Protein AF-0000000079732493 (afdb_homodimer)

Organism: NCBI:txid1457250

Radius of gyration: 20.07 Å; Cα contacts (8 Å, |Δi|>4): 421; chains: 2; bounding box: 39×60×51 Å

pLDDT: mean 82.26, std 12.34, range [43.09, 96.69]

Structure (mmCIF, N/CA/C/O backbone):
data_AF-0000000079732493-model_v1
#
loop_
_entity.id
_entity.type
_entity.pdbx_description
1 polymer 'Zinc ribbon domain-containing protein'
#
loop_
_atom_site.group_PDB
_atom_site.id
_atom_site.type_symbol
_atom_site.label_atom_id
_atom_site.label_alt_id
_atom_site.label_comp_id
_atom_site.label_asym_id
_atom_site.label_entity_id
_atom_site.label_seq_id
_atom_site.pdbx_PDB_ins_code
_atom_site.Cartn_x
_atom_site.Cartn_y
_atom_site.Cartn_z
_atom_site.occupancy
_atom_site.B_iso_or_equiv
_atom_site.auth_seq_id
_atom_site.auth_comp_id
_atom_site.auth_asym_id
_atom_site.auth_atom_id
_atom_site.pdbx_PDB_model_num
ATOM 1 N N . MET A 1 1 ? -8.461 -17.438 -31.078 1 68.38 1 MET A N 1
ATOM 2 C CA . MET A 1 1 ? -7.344 -17.938 -30.281 1 68.38 1 MET A CA 1
ATOM 3 C C . MET A 1 1 ? -6.426 -16.797 -29.859 1 68.38 1 MET A C 1
ATOM 5 O O . MET A 1 1 ? -6.066 -15.945 -30.672 1 68.38 1 MET A O 1
ATOM 9 N N . ALA A 1 2 ? -6.348 -16.688 -28.562 1 79.56 2 ALA A N 1
ATOM 10 C CA . ALA A 1 2 ? -5.457 -15.648 -28.078 1 79.56 2 ALA A CA 1
ATOM 11 C C . ALA A 1 2 ? -4.074 -16.203 -27.75 1 79.56 2 ALA A C 1
ATOM 13 O O . ALA A 1 2 ? -3.859 -17.422 -27.828 1 79.56 2 ALA A O 1
ATOM 14 N N . GLU A 1 3 ? -3.051 -15.266 -27.672 1 85.06 3 GLU A N 1
ATOM 15 C CA . GLU A 1 3 ? -1.69 -15.664 -27.312 1 85.06 3 GLU A CA 1
ATOM 16 C C . GLU A 1 3 ? -1.374 -15.297 -25.859 1 85.06 3 GLU A C 1
ATOM 18 O O . GLU A 1 3 ? -1.795 -14.25 -25.375 1 85.06 3 GLU A O 1
ATOM 23 N N . CYS A 1 4 ? -0.671 -16.266 -25.266 1 84.44 4 CYS A N 1
ATOM 24 C CA . CYS A 1 4 ? -0.204 -16.016 -23.906 1 84.44 4 CYS A CA 1
ATOM 25 C C . CYS A 1 4 ? 0.69 -14.781 -23.844 1 84.44 4 CYS A C 1
ATOM 27 O O . CYS A 1 4 ? 1.632 -14.656 -24.641 1 84.44 4 CYS A O 1
ATOM 29 N N . PRO A 1 5 ? 0.443 -13.883 -22.984 1 75.62 5 PRO A N 1
ATOM 30 C CA . PRO A 1 5 ? 1.221 -12.641 -22.922 1 75.62 5 PRO A CA 1
ATOM 31 C C . PRO A 1 5 ? 2.676 -12.875 -22.516 1 75.62 5 PRO A C 1
ATOM 33 O O . PRO A 1 5 ? 3.529 -12.016 -22.734 1 75.62 5 PRO A O 1
ATOM 36 N N . TYR A 1 6 ? 2.941 -14.086 -22.062 1 77.19 6 TYR A N 1
ATOM 37 C CA . TYR A 1 6 ? 4.293 -14.336 -21.578 1 77.19 6 TYR A CA 1
ATOM 38 C C . TYR A 1 6 ? 5.07 -15.211 -22.547 1 77.19 6 TYR A C 1
ATOM 40 O O . TYR A 1 6 ? 6.09 -14.789 -23.094 1 77.19 6 TYR A O 1
ATOM 48 N N . CYS A 1 7 ? 4.504 -16.375 -22.828 1 81 7 CYS A N 1
ATOM 49 C CA . CYS A 1 7 ? 5.312 -17.312 -23.609 1 81 7 CYS A CA 1
ATOM 50 C C . CYS A 1 7 ? 4.84 -17.375 -25.047 1 81 7 CYS A C 1
ATOM 52 O O . CYS A 1 7 ? 5.395 -18.109 -25.859 1 81 7 CYS A O 1
ATOM 54 N N . ARG A 1 8 ? 3.783 -16.719 -25.391 1 84.38 8 ARG A N 1
ATOM 55 C CA . ARG A 1 8 ? 3.242 -16.516 -26.719 1 84.38 8 ARG A CA 1
ATOM 56 C C . ARG A 1 8 ? 2.596 -17.781 -27.25 1 84.38 8 ARG A C 1
ATOM 58 O O . ARG A 1 8 ? 2.287 -17.891 -28.438 1 84.38 8 ARG A O 1
ATOM 65 N N . ALA A 1 9 ? 2.377 -18.797 -26.422 1 83.19 9 ALA A N 1
ATOM 66 C CA . ALA A 1 9 ? 1.666 -20.016 -26.828 1 83.19 9 ALA A CA 1
ATOM 67 C C . ALA A 1 9 ? 0.184 -19.734 -27.062 1 83.19 9 ALA A C 1
ATOM 69 O O . ALA A 1 9 ? -0.358 -18.766 -26.516 1 83.19 9 ALA A O 1
ATOM 70 N N . ALA A 1 10 ? -0.424 -20.5 -27.875 1 87.19 10 ALA A N 1
ATOM 71 C CA . ALA A 1 10 ? -1.851 -20.344 -28.141 1 87.19 10 ALA A CA 1
ATOM 72 C C . ALA A 1 10 ? -2.682 -20.656 -26.906 1 87.19 10 ALA A C 1
ATOM 74 O O . ALA A 1 10 ? -2.393 -21.625 -26.188 1 87.19 10 ALA A O 1
ATOM 75 N N . VAL A 1 11 ? -3.568 -19.719 -26.578 1 84 11 VAL A N 1
ATOM 76 C CA . VAL A 1 11 ? -4.5 -19.922 -25.469 1 84 11 VAL A CA 1
ATOM 77 C C . VAL A 1 11 ? -5.934 -19.875 -26 1 84 11 VAL A C 1
ATOM 79 O O . VAL A 1 11 ? -6.262 -19.062 -26.859 1 84 11 VAL A O 1
ATOM 82 N N . GLU A 1 12 ? -6.711 -20.8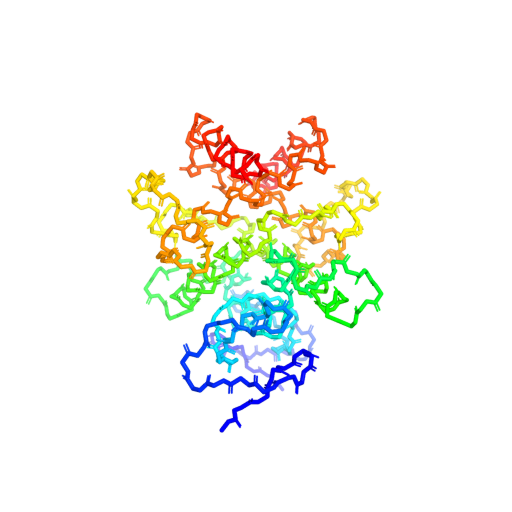59 -25.594 1 84.44 12 GLU A N 1
ATOM 83 C CA . GLU A 1 12 ? -8.109 -20.891 -26.016 1 84.44 12 GLU A CA 1
ATOM 84 C C . GLU A 1 12 ? -8.961 -19.938 -25.188 1 84.44 12 GLU A C 1
ATOM 86 O O . GLU A 1 12 ? -8.594 -19.594 -24.062 1 84.44 12 GLU A O 1
ATOM 91 N N . ALA A 1 13 ? -10.148 -19.578 -25.812 1 78.62 13 ALA A N 1
ATOM 92 C CA . ALA A 1 13 ? -11.086 -18.734 -25.078 1 78.62 13 ALA A CA 1
ATOM 93 C C . ALA A 1 13 ? -11.586 -19.406 -23.812 1 78.62 13 ALA A C 1
ATOM 95 O O . ALA A 1 13 ? -11.938 -20.594 -23.844 1 78.62 13 ALA A O 1
ATOM 96 N N . GLY A 1 14 ? -11.367 -18.859 -22.625 1 76.44 14 GLY A N 1
ATOM 97 C CA . GLY A 1 14 ? -11.852 -19.422 -21.391 1 76.44 14 GLY A CA 1
ATOM 98 C C . GLY A 1 14 ? -10.75 -19.969 -20.5 1 76.44 14 GLY A C 1
ATOM 99 O O . GLY A 1 14 ? -10.977 -20.297 -19.328 1 76.44 14 GLY A O 1
ATOM 100 N N . ASP A 1 15 ? -9.586 -20.297 -21.219 1 79.81 15 ASP A N 1
ATOM 101 C CA . ASP A 1 15 ? -8.469 -20.766 -20.391 1 79.81 15 ASP A CA 1
ATOM 102 C C . ASP A 1 15 ? -8.125 -19.734 -19.312 1 79.81 15 ASP A C 1
ATOM 104 O O . ASP A 1 15 ? -7.914 -18.562 -19.609 1 79.81 15 ASP A O 1
ATOM 108 N N . ARG A 1 16 ? -8.055 -20.141 -18.062 1 74.81 16 ARG A N 1
ATOM 109 C CA . ARG A 1 16 ? -7.66 -19.25 -16.969 1 74.81 16 ARG A CA 1
ATOM 110 C C . ARG A 1 16 ? -6.141 -19.188 -16.844 1 74.81 16 ARG A C 1
ATOM 112 O O . ARG A 1 16 ? -5.598 -18.188 -16.359 1 74.81 16 ARG A O 1
ATOM 119 N N . TYR A 1 17 ? -5.539 -20.266 -17.359 1 81.19 17 TYR A N 1
ATOM 120 C CA . TYR A 1 17 ? -4.082 -20.344 -17.328 1 81.19 17 TYR A CA 1
ATOM 121 C C . TYR A 1 17 ? -3.533 -20.859 -18.656 1 81.19 17 TYR A C 1
ATOM 123 O O . TYR A 1 17 ? -4.191 -21.625 -19.359 1 81.19 17 TYR A O 1
ATOM 131 N N . CYS A 1 18 ? -2.375 -20.344 -19.047 1 84.44 18 CYS A N 1
ATOM 132 C CA . CYS A 1 18 ? -1.67 -20.844 -20.219 1 84.44 18 CYS A CA 1
ATOM 133 C C . CYS A 1 18 ? -1.296 -22.312 -20.062 1 84.44 18 CYS A C 1
ATOM 135 O O . CYS A 1 18 ? -0.649 -22.688 -19.078 1 84.44 18 CYS A O 1
ATOM 137 N N . PRO A 1 19 ? -1.691 -23.156 -20.969 1 82.12 19 PRO A N 1
ATOM 138 C CA . PRO A 1 19 ? -1.386 -24.594 -20.828 1 82.12 19 PRO A CA 1
ATOM 139 C C . PRO A 1 19 ? 0.108 -24.891 -20.922 1 82.12 19 PRO A C 1
ATOM 141 O O . PRO A 1 19 ? 0.561 -25.953 -20.5 1 82.12 19 PRO A O 1
ATOM 144 N N . ARG A 1 20 ? 0.814 -23.969 -21.531 1 78 20 ARG A N 1
ATOM 145 C CA . ARG A 1 20 ? 2.238 -24.203 -21.734 1 78 20 ARG A CA 1
ATOM 146 C C . ARG A 1 20 ? 3.053 -23.75 -20.531 1 78 20 ARG A C 1
ATOM 148 O O . ARG A 1 20 ? 3.932 -24.484 -20.062 1 78 20 ARG A O 1
ATOM 155 N N . CYS A 1 21 ? 2.783 -22.562 -20.031 1 78.44 21 CYS A N 1
ATOM 156 C CA . CYS A 1 21 ? 3.707 -22.031 -19.031 1 78.44 21 CYS A CA 1
ATOM 157 C C . CYS A 1 21 ? 3 -21.781 -17.703 1 78.44 21 CYS A C 1
ATOM 159 O O . CYS A 1 21 ? 3.639 -21.438 -16.703 1 78.44 21 CYS A O 1
ATOM 161 N N . GLY A 1 22 ? 1.704 -21.828 -17.656 1 77.5 22 GLY A N 1
ATOM 162 C CA . GLY A 1 22 ? 0.983 -21.641 -16.406 1 77.5 22 GLY A CA 1
ATOM 163 C C . GLY A 1 22 ? 0.606 -20.203 -16.141 1 77.5 22 GLY A C 1
ATOM 164 O O . GLY A 1 22 ? 0.007 -19.891 -15.102 1 77.5 22 GLY A O 1
ATOM 165 N N . GLU A 1 23 ? 0.854 -19.422 -17.109 1 78.25 23 GLU A N 1
ATOM 166 C CA . GLU A 1 23 ? 0.51 -18.016 -16.953 1 78.25 23 GLU A CA 1
ATOM 167 C C . GLU A 1 23 ? -1.002 -17.812 -16.891 1 78.25 23 GLU A C 1
ATOM 169 O O . GLU A 1 23 ? -1.74 -18.375 -17.703 1 78.25 23 GLU A O 1
ATOM 174 N N . ARG A 1 24 ? -1.377 -17.031 -15.797 1 74.12 24 ARG A N 1
ATOM 175 C CA . ARG A 1 24 ? -2.805 -16.75 -15.688 1 74.12 24 ARG A CA 1
ATOM 176 C C . ARG A 1 24 ? -3.26 -15.797 -16.797 1 74.12 24 ARG A C 1
ATOM 178 O O . ARG A 1 24 ? -2.59 -14.805 -17.078 1 74.12 24 ARG A O 1
ATOM 185 N N . GLN A 1 25 ? -4.398 -16.25 -17.375 1 73.75 25 GLN A N 1
ATOM 186 C CA . GLN A 1 25 ? -4.957 -15.438 -18.453 1 73.75 25 GLN A CA 1
ATOM 187 C C . GLN A 1 25 ? -5.895 -14.367 -17.891 1 73.75 25 GLN A C 1
ATOM 189 O O . GLN A 1 25 ? -7.016 -14.664 -17.484 1 73.75 25 GLN A O 1
ATOM 194 N N . THR A 1 26 ? -5.312 -13.367 -17.406 1 63.97 26 THR A N 1
ATOM 195 C CA . THR A 1 26 ? -6.121 -12.281 -16.875 1 63.97 26 THR A CA 1
ATOM 196 C C . THR A 1 26 ? -6.164 -11.109 -17.844 1 63.97 26 THR A C 1
ATOM 198 O O . THR A 1 26 ? -5.18 -10.828 -18.531 1 63.97 26 THR A O 1
ATOM 201 N N . GLU A 1 27 ? -7.469 -10.812 -18.156 1 62.16 27 GLU A N 1
ATOM 202 C CA . GLU A 1 27 ? -7.551 -9.555 -18.891 1 62.16 27 GLU A CA 1
ATOM 203 C C . GLU A 1 27 ? -6.992 -8.398 -18.078 1 62.16 27 GLU A C 1
ATOM 205 O O . GLU A 1 27 ? -7.328 -8.25 -16.891 1 62.16 27 GLU A O 1
ATOM 210 N N . LEU A 1 28 ? -5.93 -7.902 -18.719 1 65.62 28 LEU A N 1
ATOM 211 C CA . LEU A 1 28 ? -5.359 -6.746 -18.031 1 65.62 28 LEU A CA 1
ATOM 212 C C . LEU A 1 28 ? -6.371 -5.609 -17.953 1 65.62 28 LEU A C 1
ATOM 214 O O . LEU A 1 28 ? -6.805 -5.086 -18.984 1 65.62 28 LEU A O 1
ATOM 218 N N . GLN A 1 29 ? -7.168 -5.684 -16.922 1 62.28 29 GLN A N 1
ATOM 219 C CA . GLN A 1 29 ? -8.117 -4.594 -16.75 1 62.28 29 GLN A CA 1
ATOM 220 C C . GLN A 1 29 ? -7.633 -3.605 -15.688 1 62.28 29 GLN A C 1
ATOM 222 O O . GLN A 1 29 ? -6.758 -3.932 -14.883 1 62.28 29 GLN A O 1
ATOM 227 N N . ALA A 1 30 ? -8.211 -2.496 -15.969 1 70.81 30 ALA A N 1
ATOM 228 C CA . ALA A 1 30 ? -7.973 -1.477 -14.953 1 70.81 30 ALA A CA 1
ATOM 229 C C . ALA A 1 30 ? -8.391 -1.973 -13.57 1 70.81 30 ALA A C 1
ATOM 231 O O . ALA A 1 30 ? -9.383 -2.686 -13.43 1 70.81 30 ALA A O 1
ATOM 232 N N . ARG A 1 31 ? -7.516 -1.822 -12.773 1 76.81 31 ARG A N 1
ATOM 233 C CA . ARG A 1 31 ? -7.785 -2.293 -11.414 1 76.81 31 ARG A CA 1
ATOM 234 C C . ARG A 1 31 ? -7.418 -1.229 -10.391 1 76.81 31 ARG A C 1
ATOM 236 O O . ARG A 1 31 ? -6.633 -0.322 -10.68 1 76.81 31 ARG A O 1
ATOM 243 N N . ALA A 1 32 ? -8.109 -1.408 -9.281 1 83.62 32 ALA A N 1
ATOM 244 C CA . ALA A 1 32 ? -7.742 -0.57 -8.141 1 83.62 32 ALA A CA 1
ATOM 245 C C . ALA A 1 32 ? -6.551 -1.154 -7.391 1 83.62 32 ALA A C 1
ATOM 247 O O . ALA A 1 32 ? -6.238 -2.34 -7.531 1 83.62 32 ALA A O 1
ATOM 248 N N . GLY A 1 33 ? -5.75 -0.308 -6.738 1 91.62 33 GLY A N 1
ATOM 249 C CA . GLY A 1 33 ? -4.57 -0.736 -6.004 1 91.62 33 GLY A CA 1
ATOM 250 C C . GLY A 1 33 ? -3.291 -0.1 -6.512 1 91.62 33 GLY A C 1
ATOM 251 O O . GLY A 1 33 ? -3.322 0.736 -7.418 1 91.62 33 GLY A O 1
ATOM 252 N N . PHE A 1 34 ? -2.203 -0.577 -5.898 1 94.62 34 PHE A N 1
ATOM 253 C CA . PHE A 1 34 ? -0.976 0.127 -6.254 1 94.62 34 PHE A CA 1
ATOM 254 C C . PHE A 1 34 ? -0.183 -0.657 -7.293 1 94.62 34 PHE A C 1
ATOM 256 O O . PHE A 1 34 ? 0.718 -0.113 -7.938 1 94.62 34 PHE A O 1
ATOM 263 N N . LEU A 1 35 ? -0.545 -1.913 -7.488 1 94.38 35 LEU A N 1
ATOM 264 C CA . LEU A 1 35 ? 0.179 -2.715 -8.469 1 94.38 35 LEU A CA 1
ATOM 265 C C . LEU A 1 35 ? -0.429 -2.553 -9.859 1 94.38 35 LEU A C 1
ATOM 267 O O . LEU A 1 35 ? -1.643 -2.691 -10.031 1 94.38 35 LEU A O 1
ATOM 271 N N . ASP A 1 36 ? 0.458 -2.27 -10.797 1 92.62 36 ASP A N 1
ATOM 272 C CA . ASP A 1 36 ? 0.04 -2.273 -12.195 1 92.62 36 ASP A CA 1
ATOM 273 C C . ASP A 1 36 ? -0.456 -3.654 -12.617 1 92.62 36 ASP A C 1
ATOM 275 O O . ASP A 1 36 ? 0.07 -4.672 -12.164 1 92.62 36 ASP A O 1
ATOM 279 N N . PRO A 1 37 ? -1.382 -3.699 -13.539 1 87.88 37 PRO A N 1
ATOM 280 C CA . PRO A 1 37 ? -1.913 -4.992 -13.969 1 87.88 37 PRO A CA 1
ATOM 281 C C . PRO A 1 37 ? -0.833 -5.918 -14.531 1 87.88 37 PRO A C 1
ATOM 283 O O . PRO A 1 37 ? -0.9 -7.137 -14.344 1 87.88 37 PRO A O 1
ATOM 286 N N . THR A 1 38 ? 0.192 -5.348 -15.172 1 88.19 38 THR A N 1
ATOM 287 C CA . THR A 1 38 ? 1.247 -6.184 -15.727 1 88.19 38 THR A CA 1
ATOM 288 C C . THR A 1 38 ? 2.104 -6.789 -14.617 1 88.19 38 THR A C 1
ATOM 290 O O . THR A 1 38 ? 2.594 -7.914 -14.75 1 88.19 38 THR A O 1
ATOM 293 N N . VAL A 1 39 ? 2.229 -6.023 -13.57 1 92.25 39 VAL A N 1
ATOM 294 C CA . VAL A 1 39 ? 2.99 -6.516 -12.43 1 92.25 39 VAL A CA 1
ATOM 295 C C . VAL A 1 39 ? 2.205 -7.617 -11.719 1 92.25 39 VAL A C 1
ATOM 297 O O . VAL A 1 39 ? 2.775 -8.633 -11.32 1 92.25 39 VAL A O 1
ATOM 300 N N . VAL A 1 40 ? 0.887 -7.434 -11.594 1 89.81 40 VAL A N 1
ATOM 301 C CA . VAL A 1 40 ? 0.045 -8.461 -10.992 1 89.81 40 VAL A CA 1
ATOM 302 C C . VAL A 1 40 ? 0.169 -9.758 -11.789 1 89.81 40 VAL A C 1
ATOM 304 O O . VAL A 1 40 ? 0.308 -10.844 -11.211 1 89.81 40 VAL A O 1
ATOM 307 N N . GLN A 1 41 ? 0.147 -9.594 -13.031 1 85.31 41 GLN A N 1
ATOM 308 C CA . GLN A 1 41 ? 0.289 -10.766 -13.891 1 85.31 41 GLN A CA 1
ATOM 309 C C . GLN A 1 41 ? 1.646 -11.438 -13.688 1 85.31 41 GLN A C 1
ATOM 311 O O . GLN A 1 41 ? 1.741 -12.664 -13.641 1 85.31 41 GLN A O 1
ATOM 316 N N . TYR A 1 42 ? 2.672 -10.648 -13.609 1 88.06 42 TYR A N 1
ATOM 317 C CA . TYR A 1 42 ? 4.016 -11.148 -13.352 1 88.06 42 TYR A CA 1
ATOM 318 C C . TYR A 1 42 ? 4.066 -11.922 -12.031 1 88.06 42 TYR A C 1
ATOM 320 O O . TYR A 1 42 ? 4.566 -13.047 -11.992 1 88.06 42 TYR A O 1
ATOM 328 N N . LEU A 1 43 ? 3.473 -11.398 -10.969 1 90.88 43 LEU A N 1
ATOM 329 C CA . LEU A 1 43 ? 3.494 -12.023 -9.648 1 90.88 43 LEU A CA 1
ATOM 330 C C . LEU A 1 43 ? 2.678 -13.305 -9.641 1 90.88 43 LEU A C 1
ATOM 332 O O . LEU A 1 43 ? 3.057 -14.281 -8.992 1 90.88 43 LEU A O 1
ATOM 336 N N . ASP A 1 44 ? 1.605 -13.219 -10.32 1 84.44 44 ASP A N 1
ATOM 337 C CA . ASP A 1 44 ? 0.805 -14.438 -10.453 1 84.44 44 ASP A CA 1
ATOM 338 C C . ASP A 1 44 ? 1.595 -15.539 -11.156 1 84.44 44 ASP A C 1
ATOM 340 O O . ASP A 1 44 ? 1.511 -16.703 -10.773 1 84.44 44 ASP A O 1
ATOM 344 N N . GLY A 1 45 ? 2.295 -15.141 -12.195 1 84.62 45 GLY A N 1
ATOM 345 C CA . GLY A 1 45 ? 3.139 -16.094 -12.898 1 84.62 45 GLY A CA 1
ATOM 346 C C . GLY A 1 45 ? 4.219 -16.703 -12.023 1 84.62 45 GLY A C 1
ATOM 347 O O . GLY A 1 45 ? 4.523 -17.891 -12.133 1 84.62 45 GLY A O 1
ATOM 348 N N . VAL A 1 46 ? 4.801 -15.898 -11.18 1 88.12 46 VAL A N 1
ATOM 349 C CA . VAL A 1 46 ? 5.828 -16.375 -10.258 1 88.12 46 VAL A CA 1
ATOM 350 C C . VAL A 1 46 ? 5.211 -17.344 -9.258 1 88.12 46 VAL A C 1
ATOM 352 O O . VAL A 1 46 ? 5.75 -18.438 -9.023 1 88.12 46 VAL A O 1
ATOM 355 N N . ARG A 1 47 ? 4.039 -17.016 -8.734 1 83.12 47 ARG A N 1
ATOM 356 C CA . ARG A 1 47 ? 3.373 -17.812 -7.715 1 83.12 47 ARG A CA 1
ATOM 357 C C . ARG A 1 47 ? 2.984 -19.188 -8.258 1 83.12 47 ARG A C 1
ATOM 359 O O . ARG A 1 47 ? 3.066 -20.188 -7.543 1 83.12 47 ARG A O 1
ATOM 366 N N . ASN A 1 48 ? 2.635 -19.156 -9.508 1 77.56 48 ASN A N 1
ATOM 367 C CA . ASN A 1 48 ? 2.172 -20.422 -10.086 1 77.56 48 ASN A CA 1
ATOM 368 C C . ASN A 1 48 ? 3.312 -21.188 -10.75 1 77.56 48 ASN A C 1
ATOM 370 O O . ASN A 1 48 ? 3.086 -22.219 -11.383 1 77.56 48 ASN A O 1
ATOM 374 N N . GLY A 1 49 ? 4.457 -20.594 -10.672 1 82 49 GLY A N 1
ATOM 375 C CA . GLY A 1 49 ? 5.625 -21.312 -11.156 1 82 49 GLY A CA 1
ATOM 376 C C . GLY A 1 49 ? 5.879 -21.094 -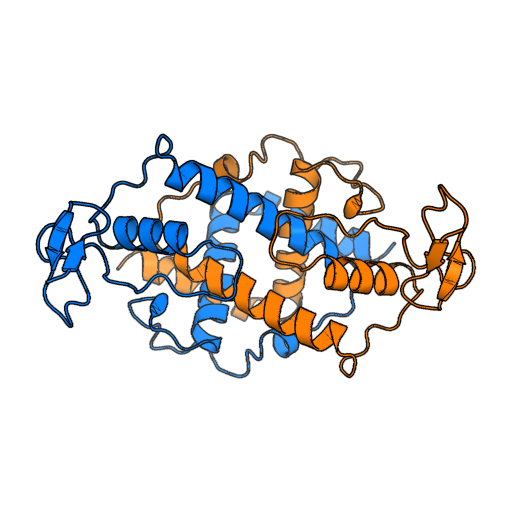12.641 1 82 49 GLY A C 1
ATOM 377 O O . GLY A 1 49 ? 6.785 -21.703 -13.211 1 82 49 GLY A O 1
ATOM 378 N N . ALA A 1 50 ? 5.094 -20.234 -13.273 1 81.38 50 ALA A N 1
ATOM 379 C CA . ALA A 1 50 ? 5.227 -19.984 -14.703 1 81.38 50 ALA A CA 1
ATOM 380 C C . ALA A 1 50 ? 6.414 -19.078 -15 1 81.38 50 ALA A C 1
ATOM 382 O O . ALA A 1 50 ? 6.969 -19.109 -16.094 1 81.38 50 ALA A O 1
ATOM 383 N N . ARG A 1 51 ? 6.715 -18.266 -14.055 1 84.94 51 ARG A N 1
ATOM 384 C CA . ARG A 1 51 ? 7.812 -17.312 -14.203 1 84.94 51 ARG A CA 1
ATOM 385 C C . ARG A 1 51 ? 8.75 -17.375 -13 1 84.94 51 ARG A C 1
ATOM 387 O O . ARG A 1 51 ? 8.352 -17.781 -11.906 1 84.94 51 ARG A O 1
ATOM 394 N N . ALA A 1 52 ? 9.992 -17.047 -13.234 1 87.19 52 ALA A N 1
ATOM 395 C CA . ALA A 1 52 ? 10.922 -16.875 -12.125 1 87.19 52 ALA A CA 1
ATOM 396 C C . ALA A 1 52 ? 10.805 -15.484 -11.516 1 87.19 52 ALA A C 1
ATOM 398 O O . ALA A 1 52 ? 10.523 -14.516 -12.219 1 87.19 52 ALA A O 1
ATOM 399 N N . PHE A 1 53 ? 10.898 -15.484 -10.188 1 92.62 53 PHE A N 1
ATOM 400 C CA . PHE A 1 53 ? 11.039 -14.195 -9.523 1 92.62 53 PHE A CA 1
ATOM 401 C C . PHE A 1 53 ? 12.422 -13.609 -9.75 1 92.62 53 PHE A C 1
ATOM 403 O O . PHE A 1 53 ? 13.328 -13.805 -8.938 1 92.62 53 PHE A O 1
ATOM 410 N N . ASP A 1 54 ? 12.602 -12.906 -10.891 1 90.31 54 ASP A N 1
ATOM 411 C CA . ASP A 1 54 ? 13.898 -12.508 -11.43 1 90.31 54 ASP A CA 1
ATOM 412 C C . ASP A 1 54 ? 14.148 -11.016 -11.195 1 90.31 54 ASP A C 1
ATOM 414 O O . ASP A 1 54 ? 13.547 -10.172 -11.867 1 90.31 54 ASP A O 1
ATOM 418 N N . PRO A 1 55 ? 15.102 -10.664 -10.328 1 89.25 55 PRO A N 1
ATOM 419 C CA . PRO A 1 55 ? 15.367 -9.258 -10.016 1 89.25 55 PRO A CA 1
ATOM 420 C C . PRO A 1 55 ? 15.859 -8.469 -11.227 1 89.25 55 PRO A C 1
ATOM 422 O O . PRO A 1 55 ? 15.852 -7.234 -11.211 1 89.25 55 PRO A O 1
ATOM 425 N N . ASP A 1 56 ? 16.203 -9.18 -12.297 1 89.62 56 ASP A N 1
ATOM 426 C CA . ASP A 1 56 ? 16.734 -8.492 -13.469 1 89.62 56 ASP A CA 1
ATOM 427 C C . ASP A 1 56 ? 15.633 -8.219 -14.492 1 89.62 56 ASP A C 1
ATOM 429 O O . ASP A 1 56 ? 15.867 -7.57 -15.516 1 89.62 56 ASP A O 1
ATOM 433 N N . SER A 1 57 ? 14.484 -8.688 -14.227 1 89.5 57 SER A N 1
ATOM 434 C CA . SER A 1 57 ? 13.383 -8.461 -15.156 1 89.5 57 SER A CA 1
ATOM 435 C C . SER A 1 57 ? 12.805 -7.055 -15 1 89.5 57 SER A C 1
ATOM 437 O O . SER A 1 57 ? 12.836 -6.488 -13.906 1 89.5 57 SER A O 1
ATOM 439 N N . GLN A 1 58 ? 12.32 -6.516 -16.125 1 90.56 58 GLN A N 1
ATOM 440 C CA . GLN A 1 58 ? 11.68 -5.207 -16.078 1 90.56 58 GLN A CA 1
ATOM 441 C C . GLN A 1 58 ? 10.461 -5.223 -15.156 1 90.56 58 GLN A C 1
ATOM 443 O O . GLN A 1 58 ? 10.156 -4.219 -14.508 1 90.56 58 GLN A O 1
ATOM 448 N N . TYR A 1 59 ? 9.781 -6.324 -15.078 1 90.44 59 TYR A N 1
ATOM 449 C CA . TYR A 1 59 ? 8.594 -6.438 -14.234 1 90.44 59 TYR A CA 1
ATOM 450 C C . TYR A 1 59 ? 8.969 -6.391 -12.758 1 90.44 59 TYR A C 1
ATOM 452 O O . TYR A 1 59 ? 8.25 -5.805 -11.945 1 90.44 59 TYR A O 1
ATOM 460 N N . HIS A 1 60 ? 10.094 -6.918 -12.461 1 93.62 60 HIS A N 1
ATOM 461 C CA . HIS A 1 60 ? 10.555 -6.895 -11.078 1 93.62 60 HIS A CA 1
ATOM 462 C C . HIS A 1 60 ? 10.945 -5.48 -10.648 1 93.62 60 HIS A C 1
ATOM 464 O O . HIS A 1 60 ? 10.617 -5.051 -9.539 1 93.62 60 HIS A O 1
ATOM 470 N N . GLU A 1 61 ? 11.57 -4.809 -11.508 1 93.5 61 GLU A N 1
ATOM 471 C CA . GLU A 1 61 ? 11.938 -3.424 -11.219 1 93.5 61 GLU A CA 1
ATOM 472 C C . GLU A 1 61 ? 10.703 -2.561 -10.984 1 93.5 61 GLU A C 1
ATOM 474 O O . GLU A 1 61 ? 10.664 -1.765 -10.047 1 93.5 61 GLU A O 1
ATOM 479 N N . GLN A 1 62 ? 9.797 -2.732 -11.875 1 93.94 62 GLN A N 1
ATOM 480 C CA . GLN A 1 62 ? 8.547 -1.983 -11.727 1 93.94 62 GLN A CA 1
ATOM 481 C C . GLN A 1 62 ? 7.836 -2.344 -10.43 1 93.94 62 GLN A C 1
ATOM 483 O O . GLN A 1 62 ? 7.34 -1.463 -9.727 1 93.94 62 GLN A O 1
ATOM 488 N N . PHE A 1 63 ? 7.848 -3.592 -10.18 1 95.56 63 PHE A N 1
ATOM 489 C CA . PHE A 1 63 ? 7.246 -4.078 -8.945 1 95.56 63 PHE A CA 1
ATOM 490 C C . PHE A 1 63 ? 7.871 -3.395 -7.73 1 95.56 63 PHE A C 1
ATOM 492 O O . PHE A 1 63 ? 7.16 -2.873 -6.871 1 95.56 63 PHE A O 1
AT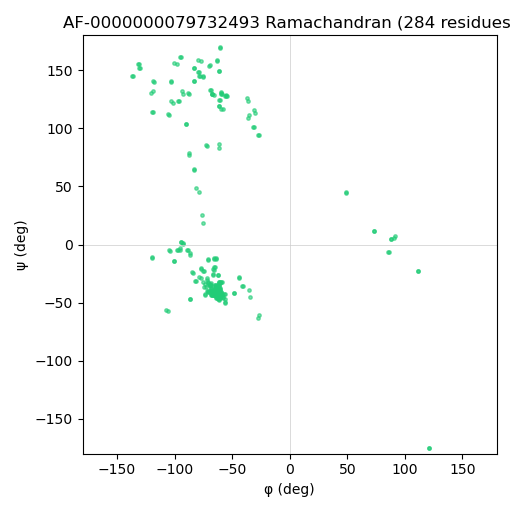OM 499 N N . GLU A 1 64 ? 9.164 -3.363 -7.629 1 94.62 64 GLU A N 1
ATOM 500 C CA . GLU A 1 64 ? 9.844 -2.775 -6.48 1 94.62 64 GLU A CA 1
ATOM 501 C C . GLU A 1 64 ? 9.555 -1.282 -6.371 1 94.62 64 GLU A C 1
ATOM 503 O O . GLU A 1 64 ? 9.359 -0.761 -5.27 1 94.62 64 GLU A O 1
ATOM 508 N N . GLN A 1 65 ? 9.516 -0.655 -7.492 1 94.38 65 GLN A N 1
ATOM 509 C CA . GLN A 1 65 ? 9.211 0.773 -7.484 1 94.38 65 GLN A CA 1
ATOM 510 C C . GLN A 1 65 ? 7.805 1.036 -6.957 1 94.38 65 GLN A C 1
ATOM 512 O O . GLN A 1 65 ? 7.602 1.936 -6.141 1 94.38 65 GLN A O 1
ATOM 517 N N . GLU A 1 66 ? 6.871 0.211 -7.414 1 95.88 66 GLU A N 1
ATOM 518 C CA . GLU A 1 66 ? 5.484 0.378 -6.988 1 95.88 66 GLU A CA 1
ATOM 519 C C . GLU A 1 66 ? 5.32 0.044 -5.508 1 95.88 66 GLU A C 1
ATOM 521 O O . GLU A 1 66 ? 4.582 0.725 -4.793 1 95.88 66 GLU A O 1
ATOM 526 N N . LEU A 1 67 ? 6.031 -0.962 -5.066 1 96.56 67 LEU A N 1
ATOM 527 C CA . LEU A 1 67 ? 5.988 -1.348 -3.66 1 96.56 67 LEU A CA 1
ATOM 528 C C . LEU A 1 67 ? 6.555 -0.243 -2.773 1 96.56 67 LEU A C 1
ATOM 530 O O . LEU A 1 67 ? 5.949 0.123 -1.766 1 96.56 67 LEU A O 1
ATOM 534 N N . ARG A 1 68 ? 7.66 0.34 -3.17 1 93.88 68 ARG A N 1
ATOM 535 C CA . ARG A 1 68 ? 8.297 1.406 -2.4 1 93.88 68 ARG A CA 1
ATOM 536 C C . ARG A 1 68 ? 7.379 2.621 -2.289 1 93.88 68 ARG A C 1
ATOM 538 O O . ARG A 1 68 ? 7.215 3.182 -1.205 1 93.88 68 ARG A O 1
ATOM 545 N N . ALA A 1 69 ? 6.812 2.906 -3.404 1 93.81 69 ALA A N 1
A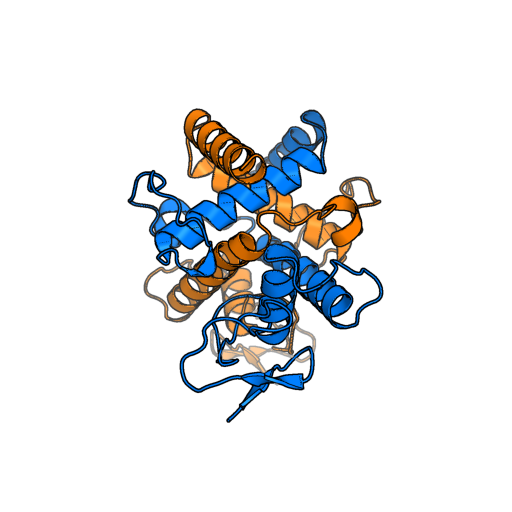TOM 546 C CA . ALA A 1 69 ? 5.938 4.074 -3.426 1 93.81 69 ALA A CA 1
ATOM 547 C C . ALA A 1 69 ? 4.695 3.85 -2.568 1 93.81 69 ALA A C 1
ATOM 549 O O . ALA A 1 69 ? 4.242 4.758 -1.87 1 93.81 69 ALA A O 1
ATOM 550 N N . ALA A 1 70 ? 4.137 2.639 -2.633 1 96.69 70 ALA A N 1
ATOM 551 C CA . ALA A 1 70 ? 2.941 2.326 -1.852 1 96.69 70 ALA A CA 1
ATOM 552 C C . ALA A 1 70 ? 3.238 2.365 -0.355 1 96.69 70 ALA A C 1
ATOM 554 O O . ALA A 1 70 ? 2.469 2.934 0.422 1 96.69 70 ALA A O 1
ATOM 555 N N . VAL A 1 71 ? 4.344 1.804 0.029 1 95.31 71 VAL A N 1
ATOM 556 C CA . VAL A 1 71 ? 4.715 1.771 1.439 1 95.31 71 VAL A CA 1
ATOM 557 C C . VAL A 1 71 ? 4.957 3.191 1.943 1 95.31 71 VAL A C 1
ATOM 559 O O . VAL A 1 71 ? 4.516 3.555 3.037 1 95.31 71 VAL A O 1
ATOM 562 N N . ALA A 1 72 ? 5.609 3.994 1.144 1 92.19 72 ALA A N 1
ATOM 563 C CA . ALA A 1 72 ? 5.875 5.383 1.517 1 92.19 72 ALA A CA 1
ATOM 564 C C . ALA A 1 72 ? 4.57 6.152 1.723 1 92.19 72 ALA A C 1
ATOM 566 O O . ALA A 1 72 ? 4.496 7.035 2.58 1 92.19 72 ALA A O 1
ATOM 567 N N . ASP A 1 73 ? 3.516 5.82 0.982 1 94 73 ASP A N 1
ATOM 568 C CA . ASP A 1 73 ? 2.254 6.555 1.049 1 94 73 ASP A CA 1
ATOM 569 C C . ASP A 1 73 ? 1.585 6.371 2.41 1 94 73 ASP A C 1
ATOM 571 O O . ASP A 1 73 ? 0.825 7.234 2.854 1 94 73 ASP A O 1
ATOM 575 N N . PHE A 1 74 ? 1.869 5.293 3.062 1 94 74 PHE A N 1
ATOM 576 C CA . PHE A 1 74 ? 1.264 5.09 4.371 1 94 74 PHE A CA 1
ATOM 577 C C . PHE A 1 74 ? 1.754 6.137 5.367 1 94 74 PHE A C 1
ATOM 579 O O . PHE A 1 74 ? 1.114 6.371 6.395 1 94 74 PHE A O 1
ATOM 586 N N . ALA A 1 75 ? 2.9 6.789 5.059 1 90.94 75 ALA A N 1
ATOM 587 C CA . ALA A 1 75 ? 3.412 7.848 5.922 1 90.94 75 ALA A CA 1
ATOM 588 C C . ALA A 1 75 ? 2.432 9.016 6 1 90.94 75 ALA A C 1
ATOM 590 O O . ALA A 1 75 ? 2.365 9.711 7.016 1 90.94 75 ALA A O 1
ATOM 591 N N . HIS A 1 76 ? 1.62 9.172 4.965 1 90.38 76 HIS A N 1
ATOM 592 C CA . HIS A 1 76 ? 0.662 10.266 4.93 1 90.38 76 HIS A CA 1
ATOM 593 C C . HIS A 1 76 ? -0.466 10.047 5.934 1 90.38 76 HIS A C 1
ATOM 595 O O . HIS A 1 76 ? -1.228 10.969 6.23 1 90.38 76 HIS A O 1
ATOM 601 N N . LEU A 1 77 ? -0.574 8.867 6.469 1 92.56 77 LEU A N 1
ATOM 602 C CA . LEU A 1 77 ? -1.659 8.555 7.395 1 92.56 77 LEU A CA 1
ATOM 603 C C . LEU A 1 77 ? -1.26 8.875 8.828 1 92.56 77 LEU A C 1
ATOM 605 O O . LEU A 1 77 ? -2.088 8.797 9.742 1 92.56 77 LEU A O 1
ATOM 609 N N . ASP A 1 78 ? -0.008 9.273 8.969 1 89.62 78 ASP A N 1
ATOM 610 C CA . ASP A 1 78 ? 0.5 9.602 10.305 1 89.62 78 ASP A CA 1
ATOM 611 C C . ASP A 1 78 ? -0.304 10.734 10.938 1 89.62 78 ASP A C 1
ATOM 613 O O . ASP A 1 78 ? -0.547 11.758 10.297 1 89.62 78 ASP A O 1
ATOM 617 N N . GLY A 1 79 ? -0.687 10.484 12.141 1 84.56 79 GLY A N 1
ATOM 618 C CA . GLY A 1 79 ? -1.348 11.531 12.898 1 84.56 79 GLY A CA 1
ATOM 619 C C . GLY A 1 79 ? -2.84 11.602 12.641 1 84.56 79 GLY A C 1
ATOM 620 O O . GLY A 1 79 ? -3.543 12.406 13.258 1 84.56 79 GLY A O 1
ATOM 621 N N . LEU A 1 80 ? -3.338 10.844 11.719 1 90.12 80 LEU A N 1
ATOM 622 C CA . LEU A 1 80 ? -4.77 10.828 11.445 1 90.12 80 LEU A CA 1
ATOM 623 C C . LEU A 1 80 ? -5.516 9.984 12.477 1 90.12 80 LEU A C 1
ATOM 625 O O . LEU A 1 80 ? -4.977 9 12.984 1 90.12 80 LEU A O 1
ATOM 629 N N . ASP A 1 81 ? -6.676 10.406 12.797 1 88.75 81 ASP A N 1
ATOM 630 C CA . ASP A 1 81 ? -7.551 9.594 13.641 1 88.75 81 ASP A CA 1
ATOM 631 C C . ASP A 1 81 ? -8.297 8.555 12.82 1 88.75 81 ASP A C 1
ATOM 633 O O . ASP A 1 81 ? -9.531 8.586 12.734 1 88.75 81 ASP A O 1
ATOM 637 N N . LEU A 1 82 ? -7.504 7.684 12.273 1 92.25 82 LEU A N 1
ATOM 638 C CA . LEU A 1 82 ? -8.039 6.668 11.375 1 92.25 82 LEU A CA 1
ATOM 639 C C . LEU A 1 82 ? -8.289 5.359 12.125 1 92.25 82 LEU A C 1
ATOM 641 O O . LEU A 1 82 ? -7.41 4.863 12.828 1 92.25 82 LEU A O 1
ATOM 645 N N . ASP A 1 83 ? -9.484 4.887 12.07 1 89.69 83 ASP A N 1
ATOM 646 C CA . ASP A 1 83 ? -9.82 3.537 12.508 1 89.69 83 ASP A CA 1
ATOM 647 C C . ASP A 1 83 ? -9.695 2.537 11.367 1 89.69 83 ASP A C 1
ATOM 649 O O . ASP A 1 83 ? -10.555 2.484 10.484 1 89.69 83 ASP A O 1
ATOM 653 N N . LEU A 1 84 ? -8.609 1.794 11.438 1 91.88 84 LEU A N 1
ATOM 654 C CA . LEU A 1 84 ? -8.305 0.879 10.344 1 91.88 84 LEU A CA 1
ATOM 655 C C . LEU A 1 84 ? -9.414 -0.155 10.172 1 91.88 84 LEU A C 1
ATOM 657 O O . LEU A 1 84 ? -9.742 -0.54 9.047 1 91.88 84 LEU A O 1
ATOM 661 N N . HIS A 1 85 ? -10 -0.644 11.227 1 86.12 85 HIS A N 1
ATOM 662 C CA . HIS A 1 85 ? -11.07 -1.634 11.164 1 86.12 85 HIS A CA 1
ATOM 663 C C . HIS A 1 85 ? -12.266 -1.104 10.383 1 86.12 85 HIS A C 1
ATOM 665 O O . HIS A 1 85 ? -12.859 -1.832 9.586 1 86.12 85 HIS A O 1
ATOM 671 N N . GLU A 1 86 ? -12.531 0.099 10.633 1 86.31 86 GLU A N 1
ATOM 672 C CA . GLU A 1 86 ? -13.648 0.727 9.938 1 86.31 86 GLU A CA 1
ATOM 673 C C . GLU A 1 86 ? -13.297 1.019 8.484 1 86.31 86 GLU A C 1
ATOM 675 O O . GLU A 1 86 ? -14.102 0.792 7.582 1 86.31 86 GLU A O 1
ATOM 680 N N . ALA A 1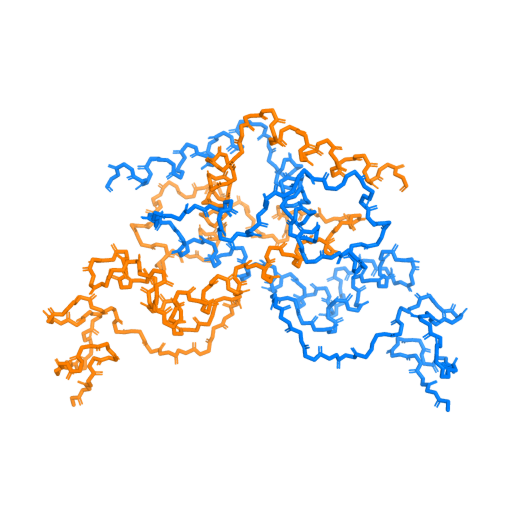 87 ? -12.094 1.521 8.305 1 90.81 87 ALA A N 1
ATOM 681 C CA . ALA A 1 87 ? -11.672 1.925 6.965 1 90.81 87 ALA A CA 1
ATOM 682 C C . ALA A 1 87 ? -11.625 0.727 6.02 1 90.81 87 ALA A C 1
ATOM 684 O O . ALA A 1 87 ? -11.945 0.849 4.836 1 90.81 87 ALA A O 1
ATOM 685 N N . LEU A 1 88 ? -11.188 -0.463 6.535 1 89.12 88 LEU A N 1
ATOM 686 C CA . LEU A 1 88 ? -11.055 -1.658 5.707 1 89.12 88 LEU A CA 1
ATOM 687 C C . LEU A 1 88 ? -12.312 -2.518 5.793 1 89.12 88 LEU A C 1
ATOM 689 O O . LEU A 1 88 ? -12.414 -3.549 5.121 1 89.12 88 LEU A O 1
ATOM 693 N N . ASP A 1 89 ? -13.32 -2.088 6.523 1 78.12 89 ASP A N 1
ATOM 694 C CA . ASP A 1 89 ? -14.555 -2.844 6.711 1 78.12 89 ASP A CA 1
ATOM 695 C C . ASP A 1 89 ? -14.258 -4.293 7.098 1 78.12 89 ASP A C 1
ATOM 697 O O . ASP A 1 89 ? -14.789 -5.223 6.488 1 78.12 89 ASP A O 1
ATOM 701 N N . LEU A 1 90 ? -13.305 -4.512 8.047 1 73.12 90 LEU A N 1
ATOM 702 C CA . LEU A 1 90 ? -12.844 -5.836 8.445 1 73.12 90 LEU A CA 1
ATOM 703 C C . LEU A 1 90 ? -13.867 -6.523 9.344 1 73.12 90 LEU A C 1
ATOM 705 O O . LEU A 1 90 ? -13.688 -6.574 10.562 1 73.12 90 LEU A O 1
ATOM 709 N N . ASP A 1 91 ? -15.188 -6.191 9.281 1 59.53 91 ASP A N 1
ATOM 710 C CA . ASP A 1 91 ? -16.141 -6.828 10.188 1 59.53 91 ASP A CA 1
ATOM 711 C C . ASP A 1 91 ? -15.742 -8.281 10.453 1 59.53 91 ASP A C 1
ATOM 713 O O . ASP A 1 91 ? -16.219 -8.891 11.414 1 59.53 91 ASP A O 1
ATOM 717 N N . GLY A 1 92 ? -15.383 -9.062 9.477 1 49.44 92 GLY A N 1
ATOM 718 C CA . GLY A 1 92 ? -15.477 -10.508 9.523 1 49.44 92 GLY A CA 1
ATOM 719 C C . GLY A 1 92 ? -14.188 -11.172 9.984 1 49.44 92 GLY A C 1
ATOM 720 O O . GLY A 1 92 ? -13.148 -10.523 10.07 1 49.44 92 GLY A O 1
ATOM 721 N N . GLU A 1 93 ? -14.289 -12.102 10.914 1 48.69 93 GLU A N 1
ATOM 722 C CA . GLU A 1 93 ? -13.281 -13.086 11.273 1 48.69 93 GLU A CA 1
ATOM 723 C C . GLU A 1 93 ? -12.43 -13.469 10.062 1 48.69 93 GLU A C 1
ATOM 725 O O . GLU A 1 93 ? -12.93 -13.508 8.938 1 48.69 93 GLU A O 1
ATOM 730 N N . PRO A 1 94 ? -11.109 -13.102 10.211 1 48.59 94 PRO A N 1
ATOM 731 C CA . PRO A 1 94 ? -10.32 -13.625 9.102 1 48.59 94 PRO A CA 1
ATOM 732 C C . PRO A 1 94 ? -10.906 -14.898 8.5 1 48.59 94 PRO A C 1
ATOM 734 O O . PRO A 1 94 ? -11.391 -15.766 9.234 1 48.59 94 PRO A O 1
ATOM 737 N N . ALA A 1 95 ? -11.719 -14.828 7.43 1 43.12 95 ALA A N 1
ATOM 738 C CA . ALA A 1 95 ? -12.32 -16.031 6.855 1 43.12 95 ALA A CA 1
ATOM 739 C C . ALA A 1 95 ? -11.359 -17.219 6.926 1 43.12 95 ALA A C 1
ATOM 741 O O . ALA A 1 95 ? -10.148 -17.047 6.77 1 43.12 95 ALA A O 1
ATOM 742 N N . GLU A 1 96 ? -11.734 -18.078 7.789 1 43.44 96 GLU A N 1
ATOM 743 C CA . GLU A 1 96 ? -11.062 -19.375 7.785 1 43.44 96 GLU A CA 1
ATOM 744 C C . GLU A 1 96 ? -10.508 -19.719 6.402 1 43.44 96 GLU A C 1
ATOM 746 O O . GLU A 1 96 ? -9.445 -20.328 6.289 1 43.44 96 GLU A O 1
ATOM 751 N N . THR A 1 97 ? -11.5 -19.797 5.395 1 43.47 97 THR A N 1
ATOM 752 C CA . THR A 1 97 ? -11.227 -20.516 4.164 1 43.47 97 THR A CA 1
ATOM 753 C C . THR A 1 97 ? -10.383 -19.688 3.213 1 43.47 97 THR A C 1
ATOM 755 O O . THR A 1 97 ? -10.906 -18.812 2.504 1 43.47 97 THR A O 1
ATOM 758 N N . ALA A 1 98 ? -9.398 -19.109 3.793 1 48.94 98 ALA A N 1
ATOM 759 C CA . ALA A 1 98 ? -8.531 -18.297 2.941 1 48.94 98 ALA A CA 1
ATOM 760 C C . ALA A 1 98 ? -8.461 -18.875 1.526 1 48.94 98 ALA A C 1
ATOM 762 O O . ALA A 1 98 ? -8.297 -20.078 1.344 1 48.94 98 ALA A O 1
ATOM 763 N N . ALA A 1 99 ? -9.148 -18.328 0.641 1 51.91 99 ALA A N 1
ATOM 764 C CA . ALA A 1 99 ? -8.984 -18.734 -0.756 1 51.91 99 ALA A CA 1
ATOM 765 C C . ALA A 1 99 ? -7.531 -19.062 -1.071 1 51.91 99 ALA A C 1
ATOM 767 O O . ALA A 1 99 ? -6.617 -18.5 -0.462 1 51.91 99 ALA A O 1
ATOM 768 N N . ALA A 1 100 ? -7.383 -20.266 -1.55 1 51.75 100 ALA A N 1
ATOM 769 C CA . ALA A 1 100 ? -6.074 -20.766 -1.981 1 51.75 100 ALA A CA 1
ATOM 770 C C . ALA A 1 100 ? -5.305 -19.672 -2.727 1 51.75 100 ALA A C 1
ATOM 772 O O . ALA A 1 100 ? -4.098 -19.516 -2.529 1 51.75 100 ALA A O 1
ATOM 773 N N . ASP A 1 101 ? -6.23 -18.859 -3.51 1 62.59 101 ASP A N 1
ATOM 774 C CA . ASP A 1 101 ? -5.59 -17.844 -4.348 1 62.59 101 ASP A CA 1
ATOM 775 C C . ASP A 1 101 ? -6.031 -16.438 -3.947 1 62.59 101 ASP A C 1
ATOM 777 O O . ASP A 1 101 ? -7.227 -16.141 -3.91 1 62.59 101 ASP A O 1
ATOM 781 N N . PRO A 1 102 ? -5.117 -15.688 -3.465 1 62.03 102 PRO A N 1
ATOM 782 C CA . PRO A 1 102 ? -5.43 -14.32 -3.047 1 62.03 102 PRO A CA 1
ATOM 783 C C . PRO A 1 102 ? -6.305 -13.578 -4.059 1 62.03 102 PRO A C 1
ATOM 785 O O . PRO A 1 102 ? -7.105 -12.719 -3.676 1 62.03 102 PRO A O 1
ATOM 788 N N . VAL A 1 103 ? -6.195 -13.93 -5.234 1 61.19 103 VAL A N 1
ATOM 789 C CA . VAL A 1 103 ? -6.887 -13.188 -6.285 1 61.19 103 VAL A CA 1
ATOM 790 C C . VAL A 1 103 ? -8.367 -13.555 -6.285 1 61.19 103 VAL A C 1
ATOM 792 O O . VAL A 1 103 ? -9.211 -12.766 -6.73 1 61.19 103 VAL A O 1
ATOM 795 N N . ASP A 1 104 ? -8.625 -14.664 -5.727 1 65.94 104 ASP A N 1
ATOM 796 C CA . ASP A 1 104 ? -10.008 -15.133 -5.773 1 65.94 104 ASP A CA 1
ATOM 797 C C . ASP A 1 104 ? -10.75 -14.781 -4.488 1 65.94 104 ASP A C 1
ATOM 799 O O . ASP A 1 104 ? -11.961 -14.992 -4.391 1 65.94 104 ASP A O 1
ATOM 803 N N . ALA A 1 105 ? -10.062 -14.273 -3.623 1 71.31 105 ALA A N 1
ATOM 804 C CA . ALA A 1 105 ? -10.688 -13.93 -2.35 1 71.31 105 ALA A CA 1
ATOM 805 C C . ALA A 1 105 ? -11.539 -12.672 -2.479 1 71.31 105 ALA A C 1
ATOM 807 O O . ALA A 1 105 ? -11.289 -11.828 -3.346 1 71.31 105 ALA A O 1
ATOM 808 N N . ASP A 1 106 ? -12.625 -12.688 -1.743 1 77 106 ASP A N 1
ATOM 809 C CA . ASP A 1 106 ? -13.406 -11.453 -1.742 1 77 106 ASP A CA 1
ATOM 810 C C . ASP A 1 106 ? -12.578 -10.289 -1.194 1 77 106 ASP A C 1
ATOM 812 O O . ASP A 1 106 ? -11.477 -10.484 -0.688 1 77 106 ASP A O 1
ATOM 816 N N . ASP A 1 107 ? -13.125 -9.148 -1.358 1 78 107 ASP A N 1
ATOM 817 C CA . ASP A 1 107 ? -12.375 -7.93 -1.076 1 78 107 ASP A CA 1
ATOM 818 C C . ASP A 1 107 ? -11.914 -7.891 0.378 1 78 107 ASP A C 1
ATOM 820 O O . ASP A 1 107 ? -10.75 -7.59 0.658 1 78 107 ASP A O 1
ATOM 824 N N . ALA A 1 108 ? -12.836 -8.227 1.26 1 80 108 ALA A N 1
ATOM 825 C CA . ALA A 1 108 ? -12.5 -8.172 2.68 1 80 108 ALA A CA 1
ATOM 826 C C . ALA A 1 108 ? -11.414 -9.188 3.025 1 80 108 ALA A C 1
ATOM 828 O O . ALA A 1 108 ? -10.492 -8.891 3.791 1 80 108 ALA A O 1
ATOM 829 N N . ASP A 1 109 ? -11.516 -10.352 2.363 1 83.44 109 ASP A N 1
ATOM 830 C CA . ASP A 1 109 ? -10.516 -11.391 2.594 1 83.44 109 ASP A CA 1
ATOM 831 C C . ASP A 1 109 ? -9.156 -10.984 2.018 1 83.44 109 ASP A C 1
ATOM 833 O O . ASP A 1 109 ? -8.117 -11.273 2.611 1 83.44 109 ASP A O 1
ATOM 837 N N . GLN A 1 110 ? -9.25 -10.289 0.909 1 85.94 110 GLN A N 1
ATOM 838 C CA . GLN A 1 110 ? -8 -9.852 0.297 1 85.94 110 GLN A CA 1
ATOM 839 C C . GLN A 1 110 ? -7.309 -8.797 1.154 1 85.94 110 GLN A C 1
ATOM 841 O O . GLN A 1 110 ? -6.078 -8.781 1.259 1 85.94 110 GLN A O 1
ATOM 846 N N . GLN A 1 111 ? -8.117 -8.016 1.761 1 90 111 GLN A N 1
ATOM 847 C CA . GLN A 1 111 ? -7.547 -6.992 2.629 1 90 111 GLN A CA 1
ATOM 848 C C . GLN A 1 111 ? -6.891 -7.617 3.859 1 90 111 GLN A C 1
ATOM 850 O O . GLN A 1 111 ? -5.77 -7.258 4.219 1 90 111 GLN A O 1
ATOM 855 N N . LEU A 1 112 ? -7.609 -8.578 4.406 1 88.88 112 LEU A N 1
ATOM 856 C CA . LEU A 1 112 ? -7.062 -9.242 5.586 1 88.88 112 LEU A CA 1
ATOM 857 C C . LEU A 1 112 ? -5.789 -10.008 5.234 1 88.88 112 LEU A C 1
ATOM 859 O O . LEU A 1 112 ? -4.809 -9.961 5.98 1 88.88 112 LEU A O 1
ATOM 863 N N . LEU A 1 113 ? -5.836 -10.656 4.156 1 89 113 LEU A N 1
ATOM 864 C CA . LEU A 1 113 ? -4.645 -11.367 3.705 1 89 113 LEU A CA 1
ATOM 865 C C . LEU A 1 113 ? -3.506 -10.391 3.428 1 89 113 LEU A C 1
ATOM 867 O O . LEU A 1 113 ? -2.354 -10.664 3.777 1 89 113 LEU A O 1
ATOM 871 N N . GLY A 1 114 ? -3.857 -9.273 2.768 1 92.38 114 GLY A N 1
ATOM 872 C CA . GLY A 1 114 ? -2.842 -8.266 2.512 1 92.38 114 GLY A CA 1
ATOM 873 C C . GLY A 1 114 ? -2.16 -7.77 3.775 1 92.38 114 GLY A C 1
ATOM 874 O O . GLY A 1 114 ? -0.937 -7.629 3.812 1 92.38 114 GLY A O 1
ATOM 875 N N . LEU A 1 115 ? -2.973 -7.539 4.828 1 92.06 115 LEU A N 1
ATOM 876 C CA . LEU A 1 115 ? -2.408 -7.117 6.105 1 92.06 115 LEU A CA 1
ATOM 877 C C . LEU A 1 115 ? -1.505 -8.203 6.684 1 92.06 115 LEU A C 1
ATOM 879 O O . LEU A 1 115 ? -0.397 -7.914 7.141 1 92.06 115 LEU A O 1
ATOM 883 N N . ALA A 1 116 ? -1.952 -9.438 6.586 1 90.88 116 ALA A N 1
ATOM 884 C CA . ALA A 1 116 ? -1.188 -10.555 7.125 1 90.88 116 ALA A CA 1
ATOM 885 C C . ALA A 1 116 ? 0.145 -10.711 6.398 1 90.88 116 ALA A C 1
ATOM 887 O O . ALA A 1 116 ? 1.186 -10.906 7.031 1 90.88 116 ALA A O 1
ATOM 888 N N . VAL A 1 117 ? 0.057 -10.625 5.141 1 92.38 117 VAL A N 1
ATOM 889 C CA . VAL A 1 117 ? 1.251 -10.789 4.316 1 92.38 117 VAL A CA 1
ATOM 890 C C . VAL A 1 117 ? 2.248 -9.672 4.633 1 92.38 117 VAL A C 1
ATOM 892 O O . VAL A 1 117 ? 3.441 -9.93 4.809 1 92.38 117 VAL A O 1
ATOM 895 N N . LEU A 1 118 ? 1.775 -8.422 4.703 1 93.06 118 LEU A N 1
ATOM 896 C CA . LEU A 1 118 ? 2.658 -7.305 5.008 1 93.06 118 LEU A CA 1
ATOM 897 C C . LEU A 1 118 ? 3.285 -7.465 6.391 1 93.06 118 LEU A C 1
ATOM 899 O O . LEU A 1 118 ? 4.488 -7.246 6.559 1 93.06 118 LEU A O 1
ATOM 903 N N . LEU A 1 119 ? 2.496 -7.867 7.355 1 92.31 119 LEU A N 1
ATOM 904 C CA . LEU A 1 119 ? 3.014 -8.094 8.703 1 92.31 119 LEU A CA 1
ATOM 905 C C . LEU A 1 119 ? 4.098 -9.172 8.688 1 92.31 119 LEU A C 1
ATOM 907 O O . LEU A 1 119 ? 5.137 -9.016 9.336 1 92.31 119 LEU A O 1
ATOM 911 N N . ALA A 1 120 ? 3.875 -10.219 7.953 1 92.62 120 ALA A N 1
ATOM 912 C CA . ALA A 1 120 ? 4.855 -11.297 7.863 1 92.62 120 ALA A CA 1
ATOM 913 C C . ALA A 1 120 ? 6.145 -10.812 7.207 1 92.62 120 ALA A C 1
ATOM 915 O O . ALA A 1 120 ? 7.242 -11.148 7.656 1 92.62 120 ALA A O 1
ATOM 916 N N . LEU A 1 121 ? 5.969 -10 6.141 1 92.88 121 LEU A N 1
ATOM 917 C CA . LEU A 1 121 ? 7.141 -9.469 5.453 1 92.88 121 LEU A CA 1
ATOM 918 C C . LEU A 1 121 ? 7.965 -8.594 6.391 1 92.88 121 LEU A C 1
ATOM 920 O O . LEU A 1 121 ? 9.195 -8.664 6.395 1 92.88 121 LEU A O 1
ATOM 924 N N . VAL A 1 122 ? 7.293 -7.77 7.188 1 91.69 122 VAL A N 1
ATOM 925 C CA . VAL A 1 122 ? 7.98 -6.898 8.133 1 91.69 122 VAL A CA 1
ATOM 926 C C . VAL A 1 122 ? 8.648 -7.742 9.219 1 91.69 122 VAL A C 1
ATOM 928 O O . VAL A 1 122 ? 9.812 -7.512 9.562 1 91.69 122 VAL A O 1
ATOM 931 N N . ALA A 1 123 ? 7.965 -8.727 9.719 1 90.06 123 ALA A N 1
ATOM 932 C CA . ALA A 1 123 ? 8.508 -9.594 10.758 1 90.06 123 ALA A CA 1
ATOM 933 C C . ALA A 1 123 ? 9.75 -10.336 10.266 1 90.06 123 ALA A C 1
ATOM 935 O O . ALA A 1 123 ? 10.68 -10.578 11.031 1 90.06 123 ALA A O 1
ATOM 936 N N . ASP A 1 124 ? 9.734 -10.695 9.023 1 90.5 124 ASP A N 1
ATOM 937 C CA . ASP A 1 124 ? 10.875 -11.406 8.445 1 90.5 124 ASP A CA 1
ATOM 938 C C . ASP A 1 124 ? 12.055 -10.461 8.227 1 90.5 124 ASP A C 1
ATOM 940 O O . ASP A 1 124 ? 13.211 -10.891 8.25 1 90.5 124 ASP A O 1
ATOM 944 N N . ALA A 1 125 ? 11.703 -9.227 7.898 1 88.31 125 ALA A N 1
ATOM 945 C CA . ALA A 1 125 ? 12.727 -8.266 7.508 1 88.31 125 ALA A CA 1
ATOM 946 C C . ALA A 1 125 ? 13.406 -7.652 8.734 1 88.31 125 ALA A C 1
ATOM 948 O O . ALA A 1 125 ? 14.562 -7.223 8.664 1 88.31 125 ALA A O 1
ATOM 949 N N . PHE A 1 126 ? 12.648 -7.523 9.828 1 86.25 126 PHE A N 1
ATOM 950 C CA . PHE A 1 126 ? 13.156 -6.871 11.031 1 86.25 126 PHE A CA 1
ATOM 951 C C . PHE A 1 126 ? 13.164 -7.844 12.203 1 86.25 126 PHE A C 1
ATOM 953 O O . PHE A 1 126 ? 12.266 -8.672 12.344 1 86.25 126 PHE A O 1
ATOM 960 N N . PRO A 1 127 ? 14.25 -7.734 13.016 1 86.44 127 PRO A N 1
ATOM 961 C CA . PRO A 1 127 ? 14.148 -8.453 14.289 1 86.44 127 PRO A CA 1
ATOM 962 C C . PRO A 1 127 ? 13.023 -7.926 15.172 1 86.44 127 PRO A C 1
ATOM 964 O O . PRO A 1 127 ? 12.508 -6.832 14.93 1 86.44 127 PRO A O 1
ATOM 967 N N . GLU A 1 128 ? 12.586 -8.75 16.078 1 85.38 128 GLU A N 1
ATOM 968 C CA . GLU A 1 128 ? 11.508 -8.336 16.969 1 85.38 128 GLU A CA 1
ATOM 969 C C . GLU A 1 128 ? 11.781 -6.953 17.562 1 85.38 128 GLU A C 1
ATOM 971 O O . GLU A 1 128 ? 10.883 -6.121 17.656 1 85.38 128 GLU A O 1
ATOM 976 N N . THR A 1 129 ? 12.969 -6.711 17.938 1 85.38 129 THR A N 1
ATOM 977 C CA . THR A 1 129 ? 13.336 -5.426 18.516 1 85.38 129 THR A CA 1
ATOM 978 C C . THR A 1 129 ? 13.164 -4.301 17.5 1 85.38 129 THR A C 1
ATOM 980 O O . THR A 1 129 ? 12.781 -3.188 17.859 1 85.38 129 THR A O 1
ATOM 983 N N . GLY A 1 130 ? 13.445 -4.605 16.281 1 83.94 130 GLY A N 1
ATOM 984 C CA . GLY A 1 130 ? 13.266 -3.627 15.227 1 83.94 130 GLY A CA 1
ATOM 985 C C . GLY A 1 130 ? 11.812 -3.256 15 1 83.94 130 GLY A C 1
ATOM 986 O O . GLY A 1 130 ? 11.492 -2.086 14.781 1 83.94 130 GLY A O 1
ATOM 987 N N . VAL A 1 131 ? 10.953 -4.246 15.047 1 86.56 131 VAL A N 1
ATOM 988 C CA . VAL A 1 131 ? 9.516 -4 14.898 1 86.56 131 VAL A CA 1
ATOM 989 C C . VAL A 1 131 ? 9.016 -3.145 16.047 1 86.56 131 VAL A C 1
ATOM 991 O O . VAL A 1 131 ? 8.25 -2.195 15.844 1 86.56 131 VAL A O 1
ATOM 994 N N . ASP A 1 132 ? 9.5 -3.465 17.266 1 87.31 132 ASP A N 1
ATOM 995 C CA . ASP A 1 132 ? 9.125 -2.686 18.438 1 87.31 132 ASP A CA 1
ATOM 996 C C . ASP A 1 132 ? 9.578 -1.233 18.297 1 87.31 132 ASP A C 1
ATOM 998 O O . ASP A 1 132 ? 8.852 -0.313 18.688 1 87.31 132 ASP A O 1
ATOM 1002 N N . GLU A 1 133 ? 10.727 -1.103 17.766 1 86.69 133 GLU A N 1
ATOM 1003 C CA . GLU A 1 133 ? 11.273 0.238 17.578 1 86.69 133 GLU A CA 1
ATOM 1004 C C . GLU A 1 133 ? 10.461 1.035 16.562 1 86.69 133 GLU A C 1
ATOM 1006 O O . GLU A 1 133 ? 10.227 2.23 16.75 1 86.69 133 GLU A O 1
ATOM 1011 N N . LEU A 1 134 ? 10.062 0.366 15.5 1 86.25 134 LEU A N 1
ATOM 1012 C CA . LEU A 1 134 ? 9.211 1.019 14.508 1 86.25 134 LEU A CA 1
ATOM 1013 C C . LEU A 1 134 ? 7.898 1.469 15.133 1 86.25 134 LEU A C 1
ATOM 1015 O O . LEU A 1 134 ? 7.473 2.611 14.945 1 86.25 134 LEU A O 1
ATOM 1019 N N . LEU A 1 135 ? 7.309 0.601 15.891 1 89.06 135 LEU A N 1
ATOM 1020 C CA . LEU A 1 135 ? 6.035 0.907 16.547 1 89.06 135 LEU A CA 1
ATOM 1021 C C . LEU A 1 135 ? 6.191 2.055 17.531 1 89.06 135 LEU A C 1
ATOM 1023 O O . LEU A 1 135 ? 5.375 2.979 17.547 1 89.06 135 LEU A O 1
ATOM 1027 N N . ALA A 1 136 ? 7.258 2.014 18.312 1 87.31 136 ALA A N 1
ATOM 1028 C CA . ALA A 1 136 ? 7.523 3.061 19.297 1 87.31 136 ALA A CA 1
ATOM 1029 C C . ALA A 1 136 ? 7.695 4.418 18.609 1 87.31 136 ALA A C 1
ATOM 1031 O O . ALA A 1 136 ? 7.195 5.434 19.109 1 87.31 136 ALA A O 1
ATOM 1032 N N . SER A 1 137 ? 8.344 4.367 17.484 1 83.69 137 SER A N 1
ATOM 1033 C CA . SER A 1 137 ? 8.562 5.602 16.734 1 83.69 137 SER A CA 1
ATOM 1034 C C . SER A 1 137 ? 7.25 6.199 16.25 1 83.69 137 SER A C 1
ATOM 1036 O O . SER A 1 137 ? 7.059 7.414 16.281 1 83.69 137 SER A O 1
ATOM 1038 N N . ALA A 1 138 ? 6.383 5.383 15.789 1 85.5 138 ALA A N 1
ATOM 1039 C CA . ALA A 1 138 ? 5.082 5.852 15.305 1 85.5 138 ALA A CA 1
ATOM 1040 C C . ALA A 1 138 ? 4.266 6.457 16.438 1 85.5 138 ALA A C 1
ATOM 1042 O O . ALA A 1 138 ? 3.648 7.512 16.281 1 85.5 138 ALA A O 1
ATOM 1043 N N . TYR A 1 139 ? 4.344 5.84 17.625 1 86.69 139 TYR A N 1
ATOM 1044 C CA . TYR A 1 139 ? 3.566 6.328 18.766 1 86.69 139 TYR A CA 1
ATOM 1045 C C . TYR A 1 139 ? 4.152 7.625 19.312 1 86.69 139 TYR A C 1
ATOM 1047 O O . TYR A 1 139 ? 3.416 8.516 19.734 1 86.69 139 TYR A O 1
ATOM 1055 N N . GLU A 1 140 ? 5.496 7.672 19.281 1 83.81 140 GLU A N 1
ATOM 1056 C CA . GLU A 1 140 ? 6.148 8.898 19.734 1 83.81 140 GLU A CA 1
ATOM 1057 C C . GLU A 1 140 ? 5.77 10.086 18.859 1 83.81 140 GLU A C 1
ATOM 1059 O O . GLU A 1 140 ? 5.578 11.195 19.359 1 83.81 140 GLU A O 1
ATOM 1064 N N . ARG A 1 141 ? 5.59 9.867 17.641 1 80.81 141 ARG A N 1
ATOM 1065 C CA . ARG A 1 141 ? 5.25 10.938 16.719 1 80.81 141 ARG A CA 1
ATOM 1066 C C . ARG A 1 141 ? 3.818 11.422 16.922 1 80.81 141 ARG A C 1
ATOM 1068 O O . ARG A 1 141 ? 3.514 12.594 16.703 1 80.81 141 ARG A O 1
ATOM 1075 N N . ARG A 1 142 ? 2.979 10.531 17.375 1 81.25 142 ARG A N 1
ATOM 1076 C CA . ARG A 1 142 ? 1.579 10.883 17.594 1 81.25 142 ARG A CA 1
ATOM 1077 C C . ARG A 1 142 ? 1.419 11.727 18.844 1 81.25 142 ARG A C 1
ATOM 1079 O O . ARG A 1 142 ? 0.434 12.453 19 1 81.25 142 ARG A O 1
ATOM 1086 N N . GLU A 1 143 ? 2.363 11.648 19.766 1 76.81 143 GLU A N 1
ATOM 1087 C CA . GLU A 1 143 ? 2.279 12.383 21.031 1 76.81 143 GLU A CA 1
ATOM 1088 C C . GLU A 1 143 ? 2.85 13.789 20.891 1 76.81 143 GLU A C 1
ATOM 1090 O O . GLU A 1 143 ? 2.65 14.633 21.75 1 76.81 143 GLU A O 1
ATOM 1095 N N . ARG A 1 144 ? 3.443 14.109 19.812 1 65.62 144 ARG A N 1
ATOM 1096 C CA . ARG A 1 144 ? 4.016 15.43 19.609 1 65.62 144 ARG A CA 1
ATOM 1097 C C . ARG A 1 144 ? 3.02 16.359 18.922 1 65.62 144 ARG A C 1
ATOM 1099 O O . ARG A 1 144 ? 2.168 15.914 18.156 1 65.62 144 ARG A O 1
ATOM 1106 N N . MET B 1 1 ? -1.359 35.219 -9.297 1 67.69 1 MET B N 1
ATOM 1107 C CA . MET B 1 1 ? -1.966 34.812 -8.031 1 67.69 1 MET B CA 1
ATOM 1108 C C . MET B 1 1 ? -2.809 33.562 -8.211 1 67.69 1 MET B C 1
ATOM 1110 O O . MET B 1 1 ? -3.607 33.469 -9.148 1 67.69 1 MET B O 1
ATOM 1114 N N . ALA B 1 2 ? -2.365 32.594 -7.488 1 78.94 2 ALA B N 1
ATOM 1115 C CA . ALA B 1 2 ? -3.145 31.359 -7.582 1 78.94 2 ALA B CA 1
ATOM 1116 C C . ALA B 1 2 ? -4.184 31.281 -6.465 1 78.94 2 ALA B C 1
ATOM 1118 O O . ALA B 1 2 ? -4.215 32.125 -5.582 1 78.94 2 ALA B O 1
ATOM 1119 N N . GLU B 1 3 ? -5.223 30.391 -6.684 1 84.5 3 GLU B N 1
ATOM 1120 C CA . GLU B 1 3 ? -6.25 30.172 -5.668 1 84.5 3 GLU B CA 1
ATOM 1121 C C . GLU B 1 3 ? -6.031 28.859 -4.938 1 84.5 3 GLU B C 1
ATOM 1123 O O . GLU B 1 3 ? -5.641 27.859 -5.547 1 84.5 3 GLU B O 1
ATOM 1128 N N . CYS B 1 4 ? -6.289 28.984 -3.615 1 83.19 4 CYS B N 1
ATOM 1129 C CA . CYS B 1 4 ? -6.223 27.781 -2.797 1 83.19 4 CYS B CA 1
ATOM 1130 C C . CYS B 1 4 ? -7.215 26.734 -3.289 1 83.19 4 CYS B C 1
ATOM 1132 O O . CYS B 1 4 ? -8.398 27.031 -3.482 1 83.19 4 CYS B O 1
ATOM 1134 N N . PRO B 1 5 ? -6.801 25.547 -3.504 1 75.19 5 PRO B N 1
ATOM 1135 C CA . PRO B 1 5 ? -7.688 24.516 -4.043 1 75.19 5 PRO B CA 1
ATOM 1136 C C . PRO B 1 5 ? -8.812 24.141 -3.082 1 75.19 5 PRO B C 1
ATOM 1138 O O . PRO B 1 5 ? -9.812 23.562 -3.498 1 75.19 5 PRO B O 1
ATOM 1141 N N . TYR B 1 6 ? -8.672 24.594 -1.864 1 76.44 6 TYR B N 1
ATOM 1142 C CA . TYR B 1 6 ? -9.664 24.188 -0.876 1 76.44 6 TYR B CA 1
ATOM 1143 C C . TYR B 1 6 ? -10.609 25.344 -0.549 1 76.44 6 TYR B C 1
ATOM 1145 O O . TYR B 1 6 ? -11.812 25.25 -0.78 1 76.44 6 TYR B O 1
ATOM 1153 N N . CYS B 1 7 ? -10 26.438 -0.115 1 80.31 7 CYS B N 1
ATOM 1154 C CA . CYS B 1 7 ? -10.883 27.484 0.386 1 80.31 7 CYS B CA 1
ATOM 1155 C C . CYS B 1 7 ? -11.008 28.625 -0.62 1 80.31 7 CYS B C 1
ATOM 1157 O O . CYS B 1 7 ? -11.695 29.609 -0.365 1 80.31 7 CYS B O 1
ATOM 1159 N N . ARG B 1 8 ? -10.289 28.578 -1.662 1 83.94 8 ARG B N 1
ATOM 1160 C CA . ARG B 1 8 ? -10.352 29.469 -2.814 1 83.94 8 ARG B CA 1
ATOM 1161 C C . ARG B 1 8 ? -9.773 30.844 -2.477 1 83.94 8 ARG B C 1
ATOM 1163 O O . ARG B 1 8 ? -9.938 31.797 -3.236 1 83.94 8 ARG B O 1
ATOM 1170 N N . ALA B 1 9 ? -9.094 31.016 -1.361 1 82.62 9 ALA B N 1
ATOM 1171 C CA . ALA B 1 9 ? -8.414 32.25 -1.023 1 82.62 9 ALA B CA 1
ATOM 1172 C C . ALA B 1 9 ? -7.203 32.5 -1.924 1 82.62 9 ALA B C 1
ATOM 1174 O O . ALA B 1 9 ? -6.656 31.547 -2.488 1 82.62 9 ALA B O 1
ATOM 1175 N N . ALA B 1 10 ? -6.836 33.719 -2.09 1 87 10 ALA B N 1
ATOM 1176 C CA . ALA B 1 10 ? -5.672 34.031 -2.908 1 87 10 ALA B CA 1
ATOM 1177 C C . ALA B 1 10 ? -4.387 33.531 -2.262 1 87 10 ALA B C 1
ATOM 1179 O O . ALA B 1 10 ? -4.211 33.656 -1.046 1 87 10 ALA B O 1
ATOM 1180 N N . VAL B 1 11 ? -3.605 32.812 -3.084 1 83.56 11 VAL B N 1
ATOM 1181 C CA . VAL B 1 11 ? -2.299 32.344 -2.635 1 83.56 11 VAL B CA 1
ATOM 1182 C C . VAL B 1 11 ? -1.207 32.906 -3.533 1 83.56 11 VAL B C 1
ATOM 1184 O O . VAL B 1 11 ? -1.383 33.031 -4.75 1 83.56 11 VAL B O 1
ATOM 1187 N N . GLU B 1 12 ? -0.19 33.469 -2.902 1 84 12 GLU B N 1
ATOM 1188 C CA . GLU B 1 12 ? 0.921 34 -3.674 1 84 12 GLU B CA 1
ATOM 1189 C C . GLU B 1 12 ? 1.849 32.906 -4.172 1 84 12 GLU B C 1
ATOM 1191 O O . GLU B 1 12 ? 1.892 31.812 -3.594 1 84 12 GLU B O 1
ATOM 1196 N N . ALA B 1 13 ? 2.619 33.25 -5.254 1 77.94 13 ALA B N 1
ATOM 1197 C CA . ALA B 1 13 ? 3.605 32.312 -5.777 1 77.94 13 ALA B CA 1
ATOM 1198 C C . ALA B 1 13 ? 4.66 31.984 -4.727 1 77.94 13 ALA B C 1
ATOM 1200 O O . ALA B 1 13 ? 5.164 32.875 -4.043 1 77.94 13 ALA B O 1
ATOM 1201 N N . GLY B 1 14 ? 4.812 30.75 -4.32 1 75.56 14 GLY B N 1
ATOM 1202 C CA . GLY B 1 14 ? 5.832 30.344 -3.363 1 75.56 14 GLY B CA 1
ATOM 1203 C C . GLY B 1 14 ? 5.258 29.922 -2.025 1 75.56 14 GLY B C 1
ATOM 1204 O O . GLY B 1 14 ? 5.973 29.375 -1.188 1 75.56 14 GLY B O 1
ATOM 1205 N N . ASP B 1 15 ? 4 30.453 -1.782 1 79.12 15 ASP B N 1
ATOM 1206 C CA . ASP B 1 15 ? 3.393 30.016 -0.531 1 79.12 15 ASP B CA 1
ATOM 1207 C C . ASP B 1 15 ? 3.336 28.484 -0.455 1 79.12 15 ASP B C 1
ATOM 1209 O O . ASP B 1 15 ? 2.832 27.828 -1.371 1 79.12 15 ASP B O 1
ATOM 1213 N N . ARG B 1 16 ? 3.82 27.906 0.59 1 74.81 16 ARG B N 1
ATOM 1214 C CA . ARG B 1 16 ? 3.744 26.453 0.779 1 74.81 16 ARG B CA 1
ATOM 1215 C C . ARG B 1 16 ? 2.402 26.062 1.383 1 74.81 16 ARG B C 1
ATOM 1217 O O . ARG B 1 16 ? 1.939 24.938 1.184 1 74.81 16 ARG B O 1
ATOM 1224 N N . TYR B 1 17 ? 1.835 27.062 2.062 1 80.75 17 TYR B N 1
ATOM 1225 C CA . TYR B 1 17 ? 0.541 26.844 2.695 1 80.75 17 TYR B CA 1
ATOM 1226 C C . TYR B 1 17 ? -0.391 28.016 2.469 1 80.75 17 TYR B C 1
ATOM 1228 O O . TYR B 1 17 ? 0.062 29.156 2.355 1 80.75 17 TYR B O 1
ATOM 1236 N N . CYS B 1 18 ? -1.658 27.734 2.318 1 83.81 18 CYS B N 1
ATOM 1237 C CA . CYS B 1 18 ? -2.674 28.781 2.232 1 83.81 18 CYS B CA 1
ATOM 1238 C C . CYS B 1 18 ? -2.711 29.609 3.51 1 83.81 18 CYS B C 1
ATOM 1240 O O . CYS B 1 18 ? -2.863 29.078 4.605 1 83.81 18 CYS B O 1
ATOM 1242 N N . PRO B 1 19 ? -2.561 30.906 3.414 1 81.75 19 PRO B N 1
ATOM 1243 C CA . PRO B 1 19 ? -2.551 31.734 4.621 1 81.75 19 PRO B CA 1
ATOM 1244 C C . PRO B 1 19 ? -3.902 31.75 5.332 1 81.75 19 PRO B C 1
ATOM 1246 O O . PRO B 1 19 ? -3.977 32.094 6.512 1 81.75 19 PRO B O 1
ATOM 1249 N N . ARG B 1 20 ? -4.922 31.422 4.598 1 77.38 20 ARG B N 1
ATOM 1250 C CA . ARG B 1 20 ? -6.262 31.484 5.172 1 77.38 20 ARG B CA 1
ATOM 1251 C C . ARG B 1 20 ? -6.613 30.188 5.891 1 77.38 20 ARG B C 1
ATOM 1253 O O . ARG B 1 20 ? -7.121 30.203 7.012 1 77.38 20 ARG B O 1
ATOM 1260 N N . CYS B 1 21 ? -6.352 29.062 5.25 1 77.94 21 CYS B N 1
ATOM 1261 C CA . CYS B 1 21 ? -6.902 27.828 5.816 1 77.94 21 CYS B CA 1
ATOM 1262 C C . CYS B 1 21 ? -5.789 26.844 6.172 1 77.94 21 CYS B C 1
ATOM 1264 O O . CYS B 1 21 ? -6.051 25.797 6.758 1 77.94 21 CYS B O 1
ATOM 1266 N N . GLY B 1 22 ? -4.582 27.078 5.762 1 77 22 GLY B N 1
ATOM 1267 C CA . GLY B 1 22 ? -3.479 26.188 6.109 1 77 22 GLY B CA 1
ATOM 1268 C C . GLY B 1 22 ? -3.262 25.078 5.105 1 77 22 GLY B C 1
ATOM 1269 O O . GLY B 1 22 ? -2.365 24.25 5.27 1 77 22 GLY B O 1
ATOM 1270 N N . GLU B 1 23 ? -4 25.172 4.062 1 77.31 23 GLU B N 1
ATOM 1271 C CA . GLU B 1 23 ? -3.852 24.141 3.031 1 77.31 23 GLU B CA 1
ATOM 1272 C C . GLU B 1 23 ? -2.488 24.234 2.355 1 77.31 23 GLU B C 1
ATOM 1274 O O . GLU B 1 23 ? -2.047 25.328 1.975 1 77.31 23 GLU B O 1
ATOM 1279 N N . ARG B 1 24 ? -1.844 23.016 2.316 1 73.69 24 ARG B N 1
ATOM 1280 C CA . ARG B 1 24 ? -0.553 22.984 1.635 1 73.69 24 ARG B CA 1
ATOM 1281 C C . ARG B 1 24 ? -0.723 23.188 0.133 1 73.69 24 ARG B C 1
ATOM 1283 O O . ARG B 1 24 ? -1.604 22.594 -0.484 1 73.69 24 ARG B O 1
ATOM 1290 N N . GLN B 1 25 ? 0.161 24.109 -0.326 1 73.38 25 GLN B N 1
ATOM 1291 C CA . GLN B 1 25 ? 0.12 24.406 -1.756 1 73.38 25 GLN B CA 1
ATOM 1292 C C . GLN B 1 25 ? 1.015 23.438 -2.537 1 73.38 25 GLN B C 1
ATOM 1294 O O . GLN B 1 25 ? 2.24 23.562 -2.502 1 73.38 25 GLN B O 1
ATOM 1299 N N . THR B 1 26 ? 0.511 22.312 -2.699 1 63.44 26 THR B N 1
ATOM 1300 C CA . THR B 1 26 ? 1.282 21.328 -3.453 1 63.44 26 THR B CA 1
ATOM 1301 C C . THR B 1 26 ? 0.757 21.203 -4.883 1 63.44 26 THR B C 1
ATOM 1303 O O . THR B 1 26 ? -0.451 21.297 -5.113 1 63.44 26 THR B O 1
ATOM 1306 N N . GLU B 1 27 ? 1.771 21.484 -5.77 1 61.31 27 GLU B N 1
ATOM 1307 C CA . GLU B 1 27 ? 1.357 21.172 -7.133 1 61.31 27 GLU B CA 1
ATOM 1308 C C . GLU B 1 27 ? 0.955 19.703 -7.262 1 61.31 27 GLU B C 1
ATOM 1310 O O . GLU B 1 27 ? 1.668 18.812 -6.789 1 61.31 27 GLU B O 1
ATOM 1315 N N . LEU B 1 28 ? -0.342 19.656 -7.59 1 65 28 LEU B N 1
ATOM 1316 C CA . LEU B 1 28 ? -0.804 18.281 -7.801 1 65 28 LEU B CA 1
ATOM 1317 C C . LEU B 1 28 ? -0.041 17.625 -8.945 1 65 28 LEU B C 1
ATOM 1319 O O . LEU B 1 28 ? -0.122 18.062 -10.094 1 65 28 LEU B O 1
ATOM 1323 N N . GLN B 1 29 ? 1.108 17.125 -8.594 1 60.41 29 GLN B N 1
ATOM 1324 C CA . GLN B 1 29 ? 1.857 16.422 -9.633 1 60.41 29 GLN B CA 1
ATOM 1325 C C . GLN B 1 29 ? 1.641 14.914 -9.539 1 60.41 29 GLN B C 1
ATOM 1327 O O . GLN B 1 29 ? 1.203 14.406 -8.508 1 60.41 29 GLN B O 1
ATOM 1332 N N . ALA B 1 30 ? 1.856 14.477 -10.703 1 69.12 30 ALA B N 1
ATOM 1333 C CA . ALA B 1 30 ? 1.849 13.016 -10.766 1 69.12 30 ALA B CA 1
ATOM 1334 C C . ALA B 1 30 ? 2.836 12.422 -9.766 1 69.12 30 ALA B C 1
ATOM 1336 O O . ALA B 1 30 ? 3.918 12.969 -9.547 1 69.12 30 ALA B O 1
ATOM 1337 N N . ARG B 1 31 ? 2.312 11.609 -9.07 1 76.25 31 ARG B N 1
ATOM 1338 C CA . ARG B 1 31 ? 3.152 10.992 -8.047 1 76.25 31 ARG B CA 1
ATOM 1339 C C . ARG B 1 31 ? 3.023 9.469 -8.07 1 76.25 31 ARG B C 1
ATOM 1341 O O . ARG B 1 31 ? 2.041 8.938 -8.594 1 76.25 31 ARG B O 1
ATOM 1348 N N . ALA B 1 32 ? 4.098 8.93 -7.574 1 83.19 32 ALA B N 1
ATOM 1349 C CA . ALA B 1 32 ? 4.055 7.48 -7.371 1 83.19 32 ALA B CA 1
ATOM 1350 C C . ALA B 1 32 ? 3.369 7.133 -6.055 1 83.19 32 ALA B C 1
ATOM 1352 O O . ALA B 1 32 ? 3.23 7.984 -5.176 1 83.19 32 ALA B O 1
ATOM 1353 N N . GLY B 1 33 ? 2.742 5.953 -5.98 1 91.62 33 GLY B N 1
ATOM 1354 C CA . GLY B 1 33 ? 2.033 5.512 -4.789 1 91.62 33 GLY B CA 1
ATOM 1355 C C . GLY B 1 33 ? 0.566 5.219 -5.039 1 91.62 33 GLY B C 1
ATOM 1356 O O . GLY B 1 33 ? 0.097 5.301 -6.176 1 91.62 33 GLY B O 1
ATOM 1357 N N . PHE B 1 34 ? -0.108 4.922 -3.914 1 94.69 34 PHE B N 1
ATOM 1358 C CA . PHE B 1 34 ? -1.479 4.484 -4.148 1 94.69 34 PHE B CA 1
ATOM 1359 C C . PHE B 1 34 ? -2.461 5.621 -3.891 1 94.69 34 PHE B C 1
ATOM 1361 O O . PHE B 1 34 ? -3.619 5.555 -4.305 1 94.69 34 PHE B O 1
ATOM 1368 N N . LEU B 1 35 ? -1.988 6.672 -3.252 1 94.44 35 LEU B N 1
ATOM 1369 C CA . LEU B 1 35 ? -2.881 7.789 -2.973 1 94.44 35 LEU B CA 1
ATOM 1370 C C . LEU B 1 35 ? -2.893 8.781 -4.133 1 94.44 35 LEU B C 1
ATOM 1372 O O . LEU B 1 35 ? -1.833 9.203 -4.602 1 94.44 35 LEU B O 1
ATOM 1376 N N . ASP B 1 36 ? -4.102 9.117 -4.547 1 92.69 36 ASP B N 1
ATOM 1377 C CA . ASP B 1 36 ? -4.258 10.195 -5.52 1 92.69 36 ASP B CA 1
ATOM 1378 C C . ASP B 1 36 ? -3.734 11.516 -4.969 1 92.69 36 ASP B C 1
ATOM 1380 O O . ASP B 1 36 ? -3.865 11.797 -3.773 1 92.69 36 ASP B O 1
ATOM 1384 N N . PRO B 1 37 ? -3.242 12.359 -5.852 1 87.56 37 PRO B N 1
ATOM 1385 C CA . PRO B 1 37 ? -2.701 13.633 -5.375 1 87.56 37 PRO B CA 1
ATOM 1386 C C . PRO B 1 37 ? -3.738 14.477 -4.629 1 87.56 37 PRO B C 1
ATOM 1388 O O . PRO B 1 37 ? -3.396 15.18 -3.678 1 87.56 37 PRO B O 1
ATOM 1391 N N . THR B 1 38 ? -5.008 14.375 -5.012 1 87.81 38 THR B N 1
ATOM 1392 C CA . THR B 1 38 ? -6.039 15.156 -4.336 1 87.81 38 THR B CA 1
ATOM 1393 C C . THR B 1 38 ? -6.285 14.625 -2.928 1 87.81 38 THR B C 1
ATOM 1395 O O . THR B 1 38 ? -6.586 15.391 -2.014 1 87.81 38 THR B O 1
ATOM 1398 N N . VAL B 1 39 ? -6.121 13.32 -2.809 1 92.19 39 VAL B N 1
ATOM 1399 C CA . VAL B 1 39 ? -6.285 12.703 -1.496 1 92.19 39 VAL B CA 1
ATOM 1400 C C . VAL B 1 39 ? -5.109 13.086 -0.597 1 92.19 39 VAL B C 1
ATOM 1402 O O . VAL B 1 39 ? -5.297 13.391 0.582 1 92.19 39 VAL B O 1
ATOM 1405 N N . VAL B 1 40 ? -3.893 13.109 -1.169 1 89.56 40 VAL B N 1
ATOM 1406 C CA . VAL B 1 40 ? -2.719 13.523 -0.407 1 89.56 40 VAL B CA 1
ATOM 1407 C C . VAL B 1 40 ? -2.914 14.945 0.103 1 89.56 40 VAL B C 1
ATOM 1409 O O . VAL B 1 40 ? -2.631 15.242 1.268 1 89.56 40 VAL B O 1
ATOM 1412 N N . GLN B 1 41 ? -3.414 15.727 -0.749 1 85.06 41 GLN B N 1
ATOM 1413 C CA . GLN B 1 41 ? -3.672 17.109 -0.358 1 85.06 41 GLN B CA 1
ATOM 1414 C C . GLN B 1 41 ? -4.711 17.172 0.758 1 85.06 41 GLN B C 1
ATOM 1416 O O . GLN B 1 41 ? -4.566 17.969 1.698 1 85.06 41 GLN B O 1
ATOM 1421 N N . TYR B 1 42 ? -5.738 16.422 0.637 1 88.06 42 TYR B N 1
ATOM 1422 C CA . TYR B 1 42 ? -6.773 16.328 1.663 1 88.06 42 TYR B CA 1
ATOM 1423 C C . TYR B 1 42 ? -6.176 15.914 3.002 1 88.06 42 TYR B C 1
ATOM 1425 O O . TYR B 1 42 ? -6.418 16.562 4.023 1 88.06 42 TYR B O 1
ATOM 1433 N N . LEU B 1 43 ? -5.32 14.891 3.025 1 90.88 43 LEU B N 1
ATOM 1434 C CA . LEU B 1 43 ? -4.723 14.367 4.25 1 90.88 43 LEU B CA 1
ATOM 1435 C C . LEU B 1 43 ? -3.758 15.375 4.859 1 90.88 43 LEU B C 1
ATOM 1437 O O . LEU B 1 43 ? -3.684 15.508 6.082 1 90.88 43 LEU B O 1
ATOM 1441 N N . ASP B 1 44 ? -3.053 16 3.986 1 84.25 44 ASP B N 1
ATOM 1442 C CA . ASP B 1 44 ? -2.168 17.062 4.465 1 84.25 44 ASP B CA 1
ATOM 1443 C C . ASP B 1 44 ? -2.963 18.172 5.148 1 84.25 44 ASP B C 1
ATOM 1445 O O . ASP B 1 44 ? -2.535 18.703 6.176 1 84.25 44 ASP B O 1
ATOM 1449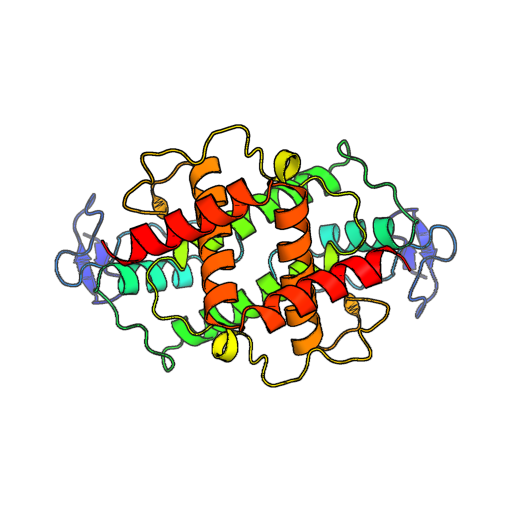 N N . GLY B 1 45 ? -4.07 18.516 4.527 1 84.56 45 GLY B N 1
ATOM 1450 C CA . GLY B 1 45 ? -4.938 19.531 5.121 1 84.56 45 GLY B CA 1
ATOM 1451 C C . GLY B 1 45 ? -5.48 19.125 6.48 1 84.56 45 GLY B C 1
ATOM 1452 O O . GLY B 1 45 ? -5.594 19.953 7.383 1 84.56 45 GLY B O 1
ATOM 1453 N N . VAL B 1 46 ? -5.816 17.875 6.629 1 88.06 46 VAL B N 1
ATOM 1454 C CA . VAL B 1 46 ? -6.309 17.359 7.902 1 88.06 46 VAL B CA 1
ATOM 1455 C C . VAL B 1 46 ? -5.195 17.406 8.945 1 88.06 46 VAL B C 1
ATOM 1457 O O . VAL B 1 46 ? -5.406 17.891 10.062 1 88.06 46 VAL B O 1
ATOM 1460 N N . ARG B 1 47 ? -3.994 17.016 8.562 1 83 47 ARG B N 1
ATOM 1461 C CA . ARG B 1 47 ? -2.859 16.953 9.477 1 83 47 ARG B CA 1
ATOM 1462 C C . ARG B 1 47 ? -2.477 18.328 9.984 1 83 47 ARG B C 1
ATOM 1464 O O . ARG B 1 47 ? -2.102 18.484 11.148 1 83 47 ARG B O 1
ATOM 1471 N N . ASN B 1 48 ? -2.639 19.281 9.102 1 77.44 48 ASN B N 1
ATOM 1472 C CA . ASN B 1 48 ? -2.219 20.625 9.484 1 77.44 48 ASN B CA 1
ATOM 1473 C C . ASN B 1 48 ? -3.373 21.422 10.078 1 77.44 48 ASN B C 1
ATOM 1475 O O . ASN B 1 48 ? -3.23 22.609 10.359 1 77.44 48 ASN B O 1
ATOM 1479 N N . GLY B 1 49 ? -4.496 20.781 10.164 1 81.94 49 GLY B N 1
ATOM 1480 C CA . GLY B 1 49 ? -5.621 21.406 10.836 1 81.94 49 GLY B CA 1
ATOM 1481 C C . GLY B 1 49 ? -6.465 22.266 9.906 1 81.94 49 GLY B C 1
ATOM 1482 O O . GLY B 1 49 ? -7.398 22.938 10.352 1 81.94 49 GLY B O 1
ATOM 1483 N N . ALA B 1 50 ? -6.152 22.266 8.617 1 81 50 ALA B N 1
ATOM 1484 C CA . ALA B 1 50 ? -6.863 23.109 7.652 1 81 50 ALA B CA 1
ATOM 1485 C C . ALA B 1 50 ? -8.211 22.484 7.281 1 81 50 ALA B C 1
ATOM 1487 O O . ALA B 1 50 ? -9.133 23.188 6.859 1 81 50 ALA B O 1
ATOM 1488 N N . ARG B 1 51 ? -8.242 21.188 7.383 1 84.88 51 ARG B N 1
ATOM 1489 C CA . ARG B 1 51 ? -9.461 20.469 7.043 1 84.88 51 ARG B CA 1
ATOM 1490 C C . ARG B 1 51 ? -9.836 19.484 8.141 1 84.88 51 ARG B C 1
ATOM 1492 O O . ARG B 1 51 ? -8.977 19.047 8.914 1 84.88 51 ARG B O 1
ATOM 1499 N N . ALA B 1 52 ? -11.102 19.219 8.242 1 87.19 52 ALA B N 1
ATOM 1500 C CA . ALA B 1 52 ? -11.547 18.141 9.133 1 87.19 52 ALA B CA 1
ATOM 1501 C C . ALA B 1 52 ? -11.453 16.781 8.453 1 87.19 52 ALA B C 1
ATOM 1503 O O . ALA B 1 52 ? -11.641 16.672 7.238 1 87.19 52 ALA B O 1
ATOM 1504 N N . PHE B 1 53 ? -11.039 15.812 9.25 1 92.62 53 PHE B N 1
ATOM 1505 C CA . PHE B 1 53 ? -11.133 14.445 8.766 1 92.62 53 PHE B CA 1
ATOM 1506 C C . PHE B 1 53 ? -12.578 13.969 8.75 1 92.62 53 PHE B C 1
ATOM 1508 O O . PHE B 1 53 ? -13.055 13.367 9.719 1 92.62 53 PHE B O 1
ATOM 1515 N N . ASP B 1 54 ? -13.297 14.273 7.656 1 90.44 54 ASP B N 1
ATOM 1516 C CA . ASP B 1 54 ? -14.75 14.156 7.559 1 90.44 54 ASP B CA 1
ATOM 1517 C C . ASP B 1 54 ? -15.148 12.945 6.719 1 90.44 54 ASP B C 1
ATOM 1519 O O . ASP B 1 54 ? -15.008 12.961 5.496 1 90.44 54 ASP B O 1
ATOM 1523 N N . PRO B 1 55 ? -15.758 11.922 7.344 1 89.38 55 PRO B N 1
ATOM 1524 C CA . PRO B 1 55 ? -16.125 10.703 6.621 1 89.38 55 PRO B CA 1
ATOM 1525 C C . PRO B 1 55 ? -17.172 10.953 5.539 1 89.38 55 PRO B C 1
ATOM 1527 O O . PRO B 1 55 ? -17.391 10.109 4.668 1 89.38 55 PRO B O 1
ATOM 1530 N N . ASP B 1 56 ? -17.781 12.148 5.566 1 89.62 56 ASP B N 1
ATOM 1531 C CA . ASP B 1 56 ? -18.828 12.43 4.594 1 89.62 56 ASP B CA 1
ATOM 1532 C C . ASP B 1 56 ? -18.266 13.172 3.383 1 89.62 56 ASP B C 1
ATOM 1534 O O . ASP B 1 56 ? -18.984 13.43 2.416 1 89.62 56 ASP B O 1
ATOM 1538 N N . SER B 1 57 ? -17.047 13.477 3.428 1 89.31 57 SER B N 1
ATOM 1539 C CA . SER B 1 57 ? -16.438 14.18 2.299 1 89.31 57 SER B CA 1
ATOM 1540 C C . SER B 1 57 ? -16.094 13.219 1.168 1 89.31 57 SER B C 1
ATOM 1542 O O . SER B 1 57 ? -15.789 12.047 1.412 1 89.31 57 SER B O 1
ATOM 1544 N N . GLN B 1 58 ? -16.172 13.75 -0.064 1 90.5 58 GLN B N 1
ATOM 1545 C CA . GLN B 1 58 ? -15.797 12.945 -1.22 1 90.5 58 GLN B CA 1
ATOM 1546 C C . GLN B 1 58 ? -14.336 12.508 -1.138 1 90.5 58 GLN B C 1
ATOM 1548 O O . GLN B 1 58 ? -13.984 11.422 -1.593 1 90.5 58 GLN B O 1
ATOM 1553 N N . TYR B 1 59 ? -13.492 13.32 -0.577 1 90.19 59 TYR B N 1
ATOM 1554 C CA . TYR B 1 59 ? -12.078 13 -0.456 1 90.19 59 TYR B CA 1
ATOM 1555 C C . TYR B 1 59 ? -11.859 11.852 0.518 1 90.19 59 TYR B C 1
ATOM 1557 O O . TYR B 1 59 ? -10.992 11 0.296 1 90.19 59 TYR B O 1
ATOM 1565 N N . HIS B 1 60 ? -12.68 11.797 1.497 1 93.62 60 HIS B N 1
ATOM 1566 C CA . HIS B 1 60 ? -12.578 10.711 2.465 1 93.62 60 HIS B CA 1
ATOM 1567 C C . HIS B 1 60 ? -13.008 9.383 1.853 1 93.62 60 HIS B C 1
ATOM 1569 O O . HIS B 1 60 ? -12.359 8.359 2.07 1 93.62 60 HIS B O 1
ATOM 1575 N N . GLU B 1 61 ? -14.023 9.43 1.111 1 93.5 61 GLU B N 1
ATOM 1576 C CA . GLU B 1 61 ? -14.484 8.219 0.435 1 93.5 61 GLU B CA 1
ATOM 1577 C C . GLU B 1 61 ? -13.414 7.68 -0.516 1 93.5 61 GLU B C 1
ATOM 1579 O O . GLU B 1 61 ? -13.156 6.477 -0.543 1 93.5 61 GLU B O 1
ATOM 1584 N N . GLN B 1 62 ? -12.914 8.578 -1.264 1 93.94 62 GLN B N 1
ATOM 1585 C CA . GLN B 1 62 ? -11.859 8.188 -2.191 1 93.94 62 GLN B CA 1
ATOM 1586 C C . GLN B 1 62 ? -10.648 7.621 -1.444 1 93.94 62 GLN B C 1
ATOM 1588 O O . GLN B 1 62 ? -10.078 6.605 -1.849 1 93.94 62 GLN B O 1
ATOM 1593 N N . PHE B 1 63 ? -10.344 8.289 -0.397 1 95.56 63 PHE B N 1
ATOM 1594 C CA . PHE B 1 63 ? -9.234 7.84 0.441 1 95.56 63 PHE B CA 1
ATOM 1595 C C . PHE B 1 63 ? -9.453 6.406 0.905 1 95.56 63 PHE B C 1
ATOM 1597 O O . PHE B 1 63 ? -8.57 5.562 0.767 1 95.56 63 PHE B O 1
ATOM 1604 N N . GLU B 1 64 ? -10.594 6.086 1.434 1 94.75 64 GLU B N 1
ATOM 1605 C CA . GLU B 1 64 ? -10.875 4.75 1.951 1 94.75 64 GLU B CA 1
ATOM 1606 C C . GLU B 1 64 ? -10.82 3.705 0.84 1 94.75 64 GLU B C 1
ATOM 1608 O O . GLU B 1 64 ? -10.312 2.602 1.039 1 94.75 64 GLU B O 1
ATOM 1613 N N . GLN B 1 65 ? -11.328 4.09 -0.274 1 94.38 65 GLN B N 1
ATOM 1614 C CA . GLN B 1 65 ? -11.297 3.168 -1.405 1 94.38 65 GLN B CA 1
ATOM 1615 C C . GLN B 1 65 ? -9.867 2.859 -1.827 1 94.38 65 GLN B C 1
ATOM 1617 O O . GLN B 1 65 ? -9.516 1.701 -2.072 1 94.38 65 GLN B O 1
ATOM 1622 N N . GLU B 1 66 ? -9.039 3.902 -1.867 1 95.94 66 GLU B N 1
ATOM 1623 C CA . GLU B 1 66 ? -7.648 3.73 -2.27 1 95.94 66 GLU B CA 1
ATOM 1624 C C . GLU B 1 66 ? -6.867 2.93 -1.229 1 95.94 66 GLU B C 1
ATOM 1626 O O . GLU B 1 66 ? -6.043 2.084 -1.581 1 95.94 66 GLU B O 1
ATOM 1631 N N . LEU B 1 67 ? -7.18 3.18 0.016 1 96.56 67 LEU B N 1
ATOM 1632 C CA . LEU B 1 67 ? -6.527 2.445 1.095 1 96.56 67 LEU B CA 1
ATOM 1633 C C . LEU B 1 67 ? -6.895 0.967 1.045 1 96.56 67 LEU B C 1
ATOM 1635 O O . LEU B 1 67 ? -6.02 0.103 1.138 1 96.56 67 LEU B O 1
ATOM 1639 N N . ARG B 1 68 ? -8.148 0.66 0.827 1 94 68 ARG B N 1
ATOM 1640 C CA . ARG B 1 68 ? -8.617 -0.722 0.759 1 94 68 ARG B CA 1
ATOM 1641 C C . ARG B 1 68 ? -7.949 -1.466 -0.395 1 94 68 ARG B C 1
ATOM 1643 O O . ARG B 1 68 ? -7.48 -2.592 -0.225 1 94 68 ARG B O 1
ATOM 1650 N N . ALA B 1 69 ? -7.918 -0.776 -1.47 1 93.94 69 ALA B N 1
ATOM 1651 C CA . ALA B 1 69 ? -7.336 -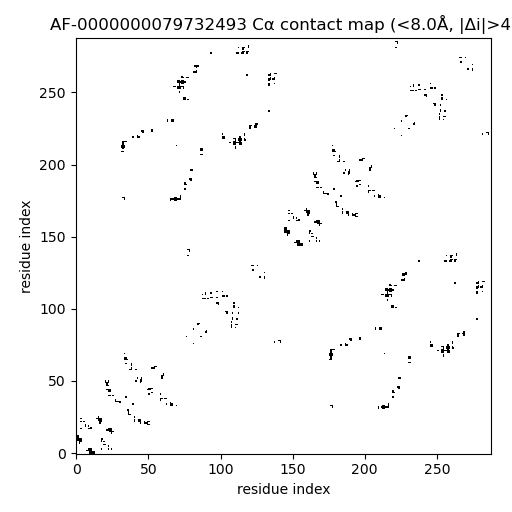1.401 -2.656 1 93.94 69 ALA B CA 1
ATOM 1652 C C . ALA B 1 69 ? -5.84 -1.644 -2.471 1 93.94 69 ALA B C 1
ATOM 1654 O O . ALA B 1 69 ? -5.316 -2.68 -2.889 1 93.94 69 ALA B O 1
ATOM 1655 N N . ALA B 1 70 ? -5.152 -0.673 -1.868 1 96.69 70 ALA B N 1
ATOM 1656 C CA . ALA B 1 70 ? -3.715 -0.81 -1.646 1 96.69 70 ALA B CA 1
ATOM 1657 C C . ALA B 1 70 ? -3.414 -1.958 -0.688 1 96.69 70 ALA B C 1
ATOM 1659 O O . ALA B 1 70 ? -2.518 -2.766 -0.939 1 96.69 70 ALA B O 1
ATOM 1660 N N . VAL B 1 71 ? -4.168 -2.049 0.365 1 95.31 71 VAL B N 1
ATOM 1661 C CA . VAL B 1 71 ? -3.955 -3.1 1.355 1 95.31 71 VAL B CA 1
ATOM 1662 C C . VAL B 1 71 ? -4.227 -4.465 0.729 1 95.31 71 VAL B C 1
ATOM 1664 O O . VAL B 1 71 ? -3.465 -5.41 0.933 1 95.31 71 VAL B O 1
ATOM 1667 N N . ALA B 1 72 ? -5.262 -4.547 -0.052 1 92.12 72 ALA B N 1
ATOM 1668 C CA . ALA B 1 72 ? -5.602 -5.797 -0.723 1 92.12 72 ALA B CA 1
ATOM 1669 C C . ALA B 1 72 ? -4.477 -6.242 -1.657 1 92.12 72 ALA B C 1
ATOM 1671 O O . ALA B 1 72 ? -4.234 -7.438 -1.821 1 92.12 72 ALA B O 1
ATOM 1672 N N . ASP B 1 73 ? -3.748 -5.305 -2.26 1 94.12 73 ASP B N 1
ATOM 1673 C CA . ASP B 1 73 ? -2.707 -5.629 -3.23 1 94.12 73 ASP B CA 1
ATOM 1674 C C . ASP B 1 73 ? -1.547 -6.367 -2.566 1 94.12 73 ASP B C 1
ATOM 1676 O O . ASP B 1 73 ? -0.837 -7.137 -3.219 1 94.12 73 ASP B O 1
ATOM 1680 N N . PHE B 1 74 ? -1.363 -6.156 -1.305 1 94.06 74 PHE B N 1
ATOM 1681 C CA . PHE B 1 74 ? -0.273 -6.852 -0.627 1 94.06 74 PHE B CA 1
ATOM 1682 C C . PHE B 1 74 ? -0.521 -8.352 -0.6 1 94.06 74 PHE B C 1
ATOM 1684 O O . PHE B 1 74 ? 0.41 -9.141 -0.409 1 94.06 74 PHE B O 1
ATOM 1691 N N . ALA B 1 75 ? -1.793 -8.766 -0.803 1 91.06 75 ALA B N 1
ATOM 1692 C CA . ALA B 1 75 ? -2.109 -10.195 -0.858 1 91.06 75 ALA B CA 1
ATOM 1693 C C . ALA B 1 75 ? -1.396 -10.867 -2.025 1 91.06 75 ALA B C 1
ATOM 1695 O O . ALA B 1 75 ? -1.062 -12.055 -1.953 1 91.06 75 ALA B O 1
ATOM 1696 N N . HIS B 1 76 ? -1.094 -10.094 -3.053 1 90.44 76 HIS B N 1
ATOM 1697 C CA . HIS B 1 76 ? -0.427 -10.648 -4.227 1 90.44 76 HIS B CA 1
ATOM 1698 C C . HIS B 1 76 ? 1.021 -11.016 -3.916 1 90.44 76 HIS B C 1
ATOM 1700 O O . HIS B 1 76 ? 1.667 -11.719 -4.695 1 90.44 76 HIS B O 1
ATOM 1706 N N . LEU B 1 77 ? 1.534 -10.57 -2.805 1 92.5 77 LEU B N 1
ATOM 1707 C CA . LEU B 1 77 ? 2.928 -10.828 -2.459 1 92.5 77 LEU B CA 1
ATOM 1708 C C . LEU B 1 77 ? 3.064 -12.141 -1.696 1 92.5 77 LEU B C 1
ATOM 1710 O O . LEU B 1 77 ? 4.18 -12.602 -1.433 1 92.5 77 LEU B O 1
ATOM 1714 N N . ASP B 1 78 ? 1.906 -12.734 -1.407 1 89.62 78 ASP B N 1
ATOM 1715 C CA . ASP B 1 78 ? 1.906 -13.984 -0.663 1 89.62 78 ASP B CA 1
ATOM 1716 C C . ASP B 1 78 ? 2.682 -15.07 -1.412 1 89.62 78 ASP B C 1
ATOM 1718 O O . ASP B 1 78 ? 2.475 -15.273 -2.609 1 89.62 78 ASP B O 1
ATOM 1722 N N . GLY B 1 79 ? 3.543 -15.688 -0.684 1 84.44 79 GLY B N 1
ATOM 1723 C CA . GLY B 1 79 ? 4.254 -16.828 -1.242 1 84.44 79 GLY B CA 1
ATOM 1724 C C . GLY B 1 79 ? 5.496 -16.438 -2.02 1 84.44 79 GLY B C 1
ATOM 1725 O O . GLY B 1 79 ? 6.23 -17.297 -2.502 1 84.44 79 GLY B O 1
ATOM 1726 N N . LEU B 1 80 ? 5.719 -15.18 -2.223 1 90.06 80 LEU B N 1
ATOM 1727 C CA . LEU B 1 80 ? 6.914 -14.727 -2.924 1 90.06 80 LEU B CA 1
ATOM 1728 C C . LEU B 1 80 ? 8.125 -14.758 -2.002 1 90.06 80 LEU B C 1
ATOM 1730 O O . LEU B 1 80 ? 8 -14.539 -0.795 1 90.06 80 LEU B O 1
ATOM 1734 N N . ASP B 1 81 ? 9.234 -15.07 -2.557 1 88.62 81 ASP B N 1
ATOM 1735 C CA . ASP B 1 81 ? 10.484 -14.977 -1.817 1 88.62 81 ASP B CA 1
ATOM 1736 C C . ASP B 1 81 ? 11.031 -13.555 -1.841 1 88.62 81 ASP B C 1
ATOM 1738 O O . ASP B 1 81 ? 12.109 -13.305 -2.387 1 88.62 81 ASP B O 1
ATOM 1742 N N . LEU B 1 82 ? 10.258 -12.719 -1.221 1 92.31 82 LEU B N 1
ATOM 1743 C CA . LEU B 1 82 ? 10.578 -11.297 -1.227 1 92.31 82 LEU B CA 1
ATOM 1744 C C . LEU B 1 82 ? 11.312 -10.898 0.048 1 92.31 82 LEU B C 1
ATOM 1746 O O . LEU B 1 82 ? 10.859 -11.211 1.153 1 92.31 82 LEU B O 1
ATOM 1750 N N . ASP B 1 83 ? 12.469 -10.336 -0.11 1 89.88 83 ASP B N 1
ATOM 1751 C CA . ASP B 1 83 ? 13.172 -9.68 0.987 1 89.88 83 ASP B CA 1
ATOM 1752 C C . ASP B 1 83 ? 12.797 -8.203 1.078 1 89.88 83 ASP B C 1
ATOM 1754 O O . ASP B 1 83 ? 13.25 -7.387 0.272 1 89.88 83 ASP B O 1
ATOM 1758 N N . LEU B 1 84 ? 11.961 -7.938 2.062 1 91.94 84 LEU B N 1
ATOM 1759 C CA . LEU B 1 84 ? 11.422 -6.586 2.193 1 91.94 84 LEU B CA 1
ATOM 1760 C C . LEU B 1 84 ? 12.539 -5.574 2.408 1 91.94 84 LEU B C 1
ATOM 1762 O O . LEU B 1 84 ? 12.477 -4.453 1.903 1 91.94 84 LEU B O 1
ATOM 1766 N N . HIS B 1 85 ? 13.57 -5.898 3.15 1 86.44 85 HIS B N 1
ATOM 1767 C CA . HIS B 1 85 ? 14.695 -5 3.41 1 86.44 85 HIS B CA 1
ATOM 1768 C C . HIS B 1 85 ? 15.383 -4.594 2.113 1 86.44 85 HIS B C 1
ATOM 1770 O O . HIS B 1 85 ? 15.742 -3.426 1.938 1 86.44 85 HIS B O 1
ATOM 1776 N N . GLU B 1 86 ? 15.516 -5.535 1.286 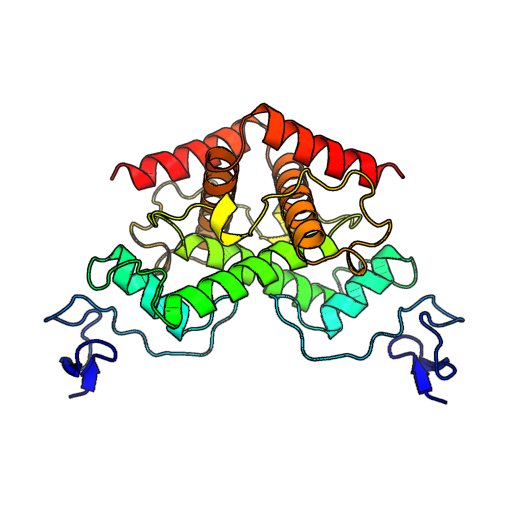1 86.56 86 GLU B N 1
ATOM 1777 C CA . GLU B 1 86 ? 16.156 -5.266 -0.002 1 86.56 86 GLU B CA 1
ATOM 1778 C C . GLU B 1 86 ? 15.219 -4.484 -0.922 1 86.56 86 GLU B C 1
ATOM 1780 O O . GLU B 1 86 ? 15.641 -3.549 -1.601 1 86.56 86 GLU B O 1
ATOM 1785 N N . ALA B 1 87 ? 13.969 -4.914 -0.908 1 91 87 ALA B N 1
ATOM 1786 C CA . ALA B 1 87 ? 13.008 -4.309 -1.819 1 91 87 ALA B CA 1
ATOM 1787 C C . ALA B 1 87 ? 12.805 -2.828 -1.501 1 91 87 ALA B C 1
ATOM 1789 O O . ALA B 1 87 ? 12.617 -2.012 -2.406 1 91 87 ALA B O 1
ATOM 1790 N N . LEU B 1 88 ? 12.812 -2.467 -0.184 1 89.44 88 LEU B N 1
ATOM 1791 C CA . LEU B 1 88 ? 12.586 -1.088 0.233 1 89.44 88 LEU B CA 1
ATOM 1792 C C . LEU B 1 88 ? 13.906 -0.348 0.411 1 89.44 88 LEU B C 1
ATOM 1794 O O . LEU B 1 88 ? 13.922 0.847 0.715 1 89.44 88 LEU B O 1
ATOM 1798 N N . ASP B 1 89 ? 15.031 -0.986 0.146 1 78 89 ASP B N 1
ATOM 1799 C CA . ASP B 1 89 ? 16.359 -0.393 0.318 1 78 89 ASP B CA 1
ATOM 1800 C C . ASP B 1 89 ? 16.484 0.267 1.688 1 78 89 ASP B C 1
ATOM 1802 O O . ASP B 1 89 ? 16.891 1.426 1.788 1 78 89 ASP B O 1
ATOM 1806 N N . LEU B 1 90 ? 16.016 -0.411 2.779 1 73.06 90 LEU B N 1
ATOM 1807 C CA . LEU B 1 90 ? 15.977 0.13 4.133 1 73.06 90 LEU B CA 1
ATOM 1808 C C . LEU B 1 90 ? 17.359 0.155 4.754 1 73.06 90 LEU B C 1
ATOM 1810 O O . LEU B 1 90 ? 17.5 0.316 5.969 1 73.06 90 LEU B O 1
ATOM 1814 N N . ASP B 1 91 ? 18.516 0.076 4.004 1 59.38 91 ASP B N 1
ATOM 1815 C CA . ASP B 1 91 ? 19.828 0.034 4.641 1 59.38 91 ASP B CA 1
ATOM 1816 C C . ASP B 1 91 ? 19.859 0.896 5.898 1 59.38 91 ASP B C 1
ATOM 1818 O O . ASP B 1 91 ? 20.781 0.779 6.719 1 59.38 91 ASP B O 1
ATOM 1822 N N . GLY B 1 92 ? 19.25 2.035 5.945 1 49.19 92 GLY B N 1
ATOM 1823 C CA . GLY B 1 92 ? 19.609 3.043 6.93 1 49.19 92 GLY B CA 1
ATOM 1824 C C . GLY B 1 92 ? 18.781 2.963 8.195 1 49.19 92 GLY B C 1
ATOM 1825 O O . GLY B 1 92 ? 17.766 2.268 8.234 1 49.19 92 GLY B O 1
ATOM 1826 N N . GLU B 1 93 ? 19.438 2.949 9.344 1 47.75 93 GLU B N 1
ATOM 1827 C CA . GLU B 1 93 ? 18.875 3.197 10.664 1 47.75 93 GLU B CA 1
ATOM 1828 C C . GLU B 1 93 ? 17.688 4.156 10.594 1 47.75 93 GLU B C 1
ATOM 1830 O O . GLU B 1 93 ? 17.672 5.07 9.766 1 47.75 93 GLU B O 1
ATOM 1835 N N . PRO B 1 94 ? 16.5 3.559 10.93 1 48.19 94 PRO B N 1
ATOM 1836 C CA . PRO B 1 94 ? 15.438 4.566 10.984 1 48.19 94 PRO B CA 1
ATOM 1837 C C . PRO B 1 94 ? 15.961 5.961 11.312 1 48.19 94 PRO B C 1
ATOM 1839 O O . PRO B 1 94 ? 16.859 6.109 12.141 1 48.19 94 PRO B O 1
ATOM 1842 N N . ALA B 1 95 ? 16.25 6.82 10.32 1 43.09 95 ALA B N 1
ATOM 1843 C CA . ALA B 1 95 ? 16.781 8.148 10.602 1 43.09 95 ALA B CA 1
ATOM 1844 C C . ALA B 1 95 ? 16.188 8.727 11.883 1 43.09 95 ALA B C 1
ATOM 1846 O O . ALA B 1 95 ? 15.023 8.477 12.195 1 43.09 95 ALA B O 1
ATOM 1847 N N . GLU B 1 96 ? 17.078 8.805 12.812 1 43.22 96 GLU B N 1
ATOM 1848 C CA . GLU B 1 96 ? 16.734 9.562 14.016 1 43.22 96 GLU B CA 1
ATOM 1849 C C . GLU B 1 96 ? 15.703 10.641 13.703 1 43.22 96 GLU B C 1
ATOM 1851 O O . GLU B 1 96 ? 14.82 10.914 14.523 1 43.22 96 GLU B O 1
ATOM 1856 N N . THR B 1 97 ? 16.172 11.617 12.805 1 43.12 97 THR B N 1
ATOM 1857 C CA . THR B 1 97 ? 15.508 12.922 12.758 1 43.12 97 THR B CA 1
ATOM 1858 C C . THR B 1 97 ? 14.242 12.859 11.914 1 43.12 97 THR B C 1
ATOM 1860 O O . THR B 1 97 ? 14.312 12.883 10.68 1 43.12 97 THR B O 1
ATOM 1863 N N . ALA B 1 98 ? 13.477 11.875 12.211 1 48.91 98 ALA B N 1
ATOM 1864 C CA . ALA B 1 98 ? 12.219 11.781 11.477 1 48.91 98 ALA B CA 1
ATOM 1865 C C . ALA B 1 98 ? 11.695 13.156 11.094 1 48.91 98 ALA B C 1
ATOM 1867 O O . ALA B 1 98 ? 11.688 14.078 11.914 1 48.91 98 ALA B O 1
ATOM 1868 N N . ALA B 1 99 ? 11.859 13.562 9.914 1 51.88 99 ALA B N 1
ATOM 1869 C CA . ALA B 1 99 ? 11.258 14.805 9.445 1 51.88 99 ALA B CA 1
ATOM 1870 C C . ALA B 1 99 ? 9.875 15.008 10.055 1 51.88 99 ALA B C 1
ATOM 1872 O O . ALA B 1 99 ? 9.172 14.039 10.367 1 51.88 99 ALA B O 1
ATOM 1873 N N . ALA B 1 100 ? 9.75 16.156 10.656 1 51.31 100 ALA B N 1
ATOM 1874 C CA . ALA B 1 100 ? 8.492 16.594 11.258 1 51.31 100 ALA B CA 1
ATOM 1875 C C . ALA B 1 100 ? 7.309 16.234 10.359 1 51.31 100 ALA B C 1
ATOM 1877 O O . ALA B 1 100 ? 6.258 15.812 10.844 1 51.31 100 ALA B O 1
ATOM 1878 N N . ASP B 1 101 ? 7.684 16.359 8.969 1 62 101 ASP B N 1
ATOM 1879 C CA . ASP B 1 101 ? 6.59 16.141 8.023 1 62 101 ASP B CA 1
ATOM 1880 C C . ASP B 1 101 ? 6.891 14.977 7.09 1 62 101 ASP B C 1
ATOM 1882 O O . ASP B 1 101 ? 7.93 14.961 6.426 1 62 101 ASP B O 1
ATOM 1886 N N . PRO B 1 102 ? 6.141 13.961 7.199 1 61.53 102 PRO B N 1
ATOM 1887 C CA . PRO B 1 102 ? 6.348 12.781 6.352 1 61.53 102 PRO B CA 1
ATOM 1888 C C . PRO B 1 102 ? 6.602 13.148 4.891 1 61.53 102 PRO B C 1
ATOM 1890 O O . PRO B 1 102 ? 7.324 12.43 4.191 1 61.53 102 PRO B O 1
ATOM 1893 N N . VAL B 1 103 ? 6.102 14.188 4.496 1 60.94 103 VAL B N 1
ATOM 1894 C CA . VAL B 1 103 ? 6.18 14.539 3.084 1 60.94 103 VAL B CA 1
ATOM 1895 C C . VAL B 1 103 ? 7.578 15.055 2.756 1 60.94 103 VAL B C 1
ATOM 1897 O O . VAL B 1 103 ? 8.016 14.977 1.606 1 60.94 103 VAL B O 1
ATOM 1900 N N . ASP B 1 104 ? 8.242 15.453 3.77 1 65.69 104 ASP B N 1
ATOM 1901 C CA . ASP B 1 104 ? 9.555 16.047 3.529 1 65.69 104 ASP B CA 1
ATOM 1902 C C . ASP B 1 104 ? 10.664 15.031 3.744 1 65.69 104 ASP B C 1
ATOM 1904 O O . ASP B 1 104 ? 11.836 15.305 3.467 1 65.69 104 ASP B O 1
ATOM 1908 N N . ALA B 1 105 ? 10.289 13.953 4.156 1 70.81 105 ALA B N 1
ATOM 1909 C CA . ALA B 1 105 ? 11.289 12.922 4.418 1 70.81 105 ALA B CA 1
ATOM 1910 C C . ALA B 1 105 ? 11.797 12.305 3.115 1 70.81 105 ALA B C 1
ATOM 1912 O O . ALA B 1 105 ? 11.086 12.305 2.105 1 70.81 105 ALA B O 1
ATOM 1913 N N . ASP B 1 106 ? 13.086 11.992 3.141 1 76.94 106 ASP B N 1
ATOM 1914 C CA . ASP B 1 106 ? 13.57 11.289 1.961 1 76.94 106 ASP B CA 1
ATOM 1915 C C . ASP B 1 106 ? 12.836 9.969 1.766 1 76.94 106 ASP B C 1
ATOM 1917 O O . ASP B 1 106 ? 12.062 9.547 2.631 1 76.94 106 ASP B O 1
ATOM 1921 N N . ASP B 1 107 ? 13.055 9.414 0.645 1 77.88 107 ASP B N 1
ATOM 1922 C CA . ASP B 1 107 ? 12.273 8.25 0.226 1 77.88 107 ASP B CA 1
ATOM 1923 C C . ASP B 1 107 ? 12.406 7.109 1.228 1 77.88 107 ASP B C 1
ATOM 1925 O O . ASP B 1 107 ? 11.406 6.504 1.626 1 77.88 107 ASP B O 1
ATOM 1929 N N . ALA B 1 108 ? 13.641 6.859 1.625 1 80.06 108 ALA B N 1
ATOM 1930 C CA . ALA B 1 108 ? 13.867 5.75 2.547 1 80.06 108 ALA B CA 1
ATOM 1931 C C . ALA B 1 108 ? 13.203 6.008 3.893 1 80.06 108 ALA B C 1
ATOM 1933 O O . ALA B 1 108 ? 12.617 5.098 4.488 1 80.06 108 ALA B O 1
ATOM 1934 N N . ASP B 1 109 ? 13.227 7.285 4.301 1 83.56 109 ASP B N 1
ATOM 1935 C CA . ASP B 1 109 ? 12.594 7.652 5.562 1 83.56 109 ASP B CA 1
ATOM 1936 C C . ASP B 1 109 ? 11.07 7.555 5.461 1 83.56 109 ASP B C 1
ATOM 1938 O O . ASP B 1 109 ? 10.406 7.145 6.414 1 83.56 109 ASP B O 1
ATOM 1942 N N . GLN B 1 110 ? 10.609 7.887 4.277 1 86 110 GLN B N 1
ATOM 1943 C CA . GLN B 1 110 ? 9.164 7.812 4.09 1 86 110 GLN B CA 1
ATOM 1944 C C . GLN B 1 110 ? 8.68 6.363 4.102 1 86 110 GLN B C 1
ATOM 1946 O O . GLN B 1 110 ? 7.605 6.066 4.625 1 86 110 GLN B O 1
ATOM 1951 N N . GLN B 1 111 ? 9.508 5.551 3.584 1 90 111 GLN B N 1
ATOM 1952 C CA . GLN B 1 111 ? 9.148 4.137 3.582 1 90 111 GLN B CA 1
ATOM 1953 C C . GLN B 1 111 ? 9.141 3.566 4.996 1 90 111 GLN B C 1
ATOM 1955 O O . GLN B 1 111 ? 8.195 2.871 5.387 1 90 111 GLN B O 1
ATOM 1960 N N . LEU B 1 112 ? 10.164 3.957 5.727 1 88.81 112 LEU B N 1
ATOM 1961 C CA . LEU B 1 112 ? 10.242 3.477 7.102 1 88.81 112 LEU B CA 1
ATOM 1962 C C . LEU B 1 112 ? 9.086 4.027 7.93 1 88.81 112 LEU B C 1
ATOM 1964 O O . LEU B 1 112 ? 8.477 3.293 8.711 1 88.81 112 LEU B O 1
ATOM 1968 N N . LEU B 1 113 ? 8.82 5.242 7.742 1 89 113 LEU B N 1
ATOM 1969 C CA . LEU B 1 113 ? 7.691 5.84 8.445 1 89 113 LEU B CA 1
ATOM 1970 C C . LEU B 1 113 ? 6.379 5.18 8.031 1 89 113 LEU B C 1
ATOM 1972 O O . LEU B 1 113 ? 5.516 4.918 8.867 1 89 113 LEU B O 1
ATOM 1976 N N . GLY B 1 114 ? 6.254 4.941 6.711 1 92.38 114 GLY B N 1
ATOM 1977 C CA . GLY B 1 114 ? 5.059 4.266 6.23 1 92.38 114 GLY B CA 1
ATOM 1978 C C . GLY B 1 114 ? 4.84 2.912 6.879 1 92.38 114 GLY B C 1
ATOM 1979 O O . GLY B 1 114 ? 3.721 2.58 7.273 1 92.38 114 GLY B O 1
ATOM 1980 N N . LEU B 1 115 ? 5.941 2.15 7.02 1 92.12 115 LEU B N 1
ATOM 1981 C CA . LEU B 1 115 ? 5.848 0.856 7.688 1 92.12 115 LEU B CA 1
ATOM 1982 C C . LEU B 1 115 ? 5.438 1.024 9.148 1 92.12 115 LEU B C 1
ATOM 1984 O O . LEU B 1 115 ? 4.559 0.311 9.633 1 92.12 115 LEU B O 1
ATOM 1988 N N . ALA B 1 116 ? 6.023 2.004 9.797 1 90.88 116 ALA B N 1
ATOM 1989 C CA . ALA B 1 116 ? 5.73 2.248 11.203 1 90.88 116 ALA B CA 1
ATOM 1990 C C . ALA B 1 116 ? 4.27 2.641 11.398 1 90.88 116 ALA B C 1
ATOM 1992 O O . ALA B 1 116 ? 3.605 2.145 12.312 1 90.88 116 ALA B O 1
ATOM 1993 N N . VAL B 1 117 ? 3.844 3.508 10.578 1 92.38 117 VAL B N 1
ATOM 1994 C CA . VAL B 1 117 ? 2.473 3.996 10.664 1 92.38 117 VAL B CA 1
ATOM 1995 C C . VAL B 1 117 ? 1.497 2.842 10.445 1 92.38 117 VAL B C 1
ATOM 1997 O O . VAL B 1 117 ? 0.531 2.684 11.195 1 92.38 117 VAL B O 1
ATOM 2000 N N . LEU B 1 118 ? 1.738 2.021 9.414 1 93.06 118 LEU B N 1
ATOM 2001 C CA . LEU B 1 118 ? 0.86 0.892 9.133 1 93.06 118 LEU B CA 1
ATOM 2002 C C . LEU B 1 118 ? 0.853 -0.092 10.297 1 93.06 118 LEU B C 1
ATOM 2004 O O . LEU B 1 118 ? -0.207 -0.574 10.703 1 93.06 118 LEU B O 1
ATOM 2008 N N . LEU B 1 119 ? 2.008 -0.38 10.844 1 92.31 119 LEU B N 1
ATOM 2009 C CA . LEU B 1 119 ? 2.098 -1.275 11.992 1 92.31 119 LEU B CA 1
ATOM 2010 C C . LEU B 1 119 ? 1.297 -0.731 13.172 1 92.31 119 LEU B C 1
ATOM 2012 O O . LEU B 1 119 ? 0.583 -1.481 13.844 1 92.31 119 LEU B O 1
ATOM 2016 N N . ALA B 1 120 ? 1.401 0.55 13.398 1 92.62 120 ALA B N 1
ATOM 2017 C CA . ALA B 1 120 ? 0.665 1.171 14.5 1 92.62 120 ALA B CA 1
ATOM 2018 C C . ALA B 1 120 ? -0.841 1.086 14.266 1 92.62 120 ALA B C 1
ATOM 2020 O O . ALA B 1 120 ? -1.604 0.804 15.195 1 92.62 120 ALA B O 1
ATOM 2021 N N . LEU B 1 121 ? -1.236 1.334 13 1 92.94 121 LEU B N 1
ATOM 2022 C CA . LEU B 1 121 ? -2.654 1.255 12.664 1 92.94 121 LEU B CA 1
ATOM 2023 C C . LEU B 1 121 ? -3.191 -0.152 12.906 1 92.94 121 LEU B C 1
ATOM 2025 O O . LEU B 1 121 ? -4.293 -0.318 13.438 1 92.94 121 LEU B O 1
ATOM 2029 N N . VAL B 1 122 ? -2.414 -1.16 12.531 1 91.69 122 VAL B N 1
ATOM 2030 C CA . VAL B 1 122 ? -2.822 -2.547 12.727 1 91.69 122 VAL B CA 1
ATOM 2031 C C . VAL B 1 122 ? -2.863 -2.867 14.219 1 91.69 122 VAL B C 1
ATOM 2033 O O . VAL B 1 122 ? -3.822 -3.471 14.703 1 91.69 122 VAL B O 1
ATOM 2036 N N . ALA B 1 123 ? -1.879 -2.434 14.945 1 90.38 123 ALA B N 1
ATOM 2037 C CA . ALA B 1 123 ? -1.816 -2.678 16.391 1 90.38 123 ALA B CA 1
ATOM 2038 C C . ALA B 1 123 ? -3.006 -2.045 17.109 1 90.38 123 ALA B C 1
ATOM 2040 O O . ALA B 1 123 ? -3.508 -2.59 18.094 1 90.38 123 ALA B O 1
ATOM 2041 N N . ASP B 1 124 ? -3.432 -0.921 16.625 1 90.75 124 ASP B N 1
ATOM 2042 C CA . ASP B 1 124 ? -4.559 -0.223 17.234 1 90.75 124 ASP B CA 1
ATOM 2043 C C . ASP B 1 124 ? -5.879 -0.904 16.875 1 90.75 124 ASP B C 1
ATOM 2045 O O . ASP B 1 124 ? -6.844 -0.833 17.641 1 90.75 124 ASP B O 1
ATOM 2049 N N . ALA B 1 125 ? -5.887 -1.46 15.68 1 88.19 125 ALA B N 1
ATOM 2050 C CA . ALA B 1 125 ? -7.133 -2.014 15.156 1 88.19 125 ALA B CA 1
ATOM 2051 C C . ALA B 1 125 ? -7.375 -3.422 15.695 1 88.19 125 ALA B C 1
ATOM 2053 O O . ALA B 1 125 ? -8.523 -3.863 15.805 1 88.19 125 ALA B O 1
ATOM 2054 N N . PHE B 1 126 ? -6.301 -4.172 15.953 1 86.19 126 PHE B N 1
ATOM 2055 C CA . PHE B 1 126 ? -6.398 -5.559 16.391 1 86.19 126 PHE B CA 1
ATOM 2056 C C . PHE B 1 126 ? -5.789 -5.742 17.766 1 86.19 126 PHE B C 1
ATOM 2058 O O . PHE B 1 126 ? -4.773 -5.125 18.094 1 86.19 126 PHE B O 1
ATOM 2065 N N . PRO B 1 127 ? -6.469 -6.562 18.578 1 86.62 127 PRO B N 1
ATOM 2066 C CA . PRO B 1 127 ? -5.762 -6.965 19.797 1 86.62 127 PRO B CA 1
ATOM 2067 C C . PRO B 1 127 ? -4.496 -7.766 19.516 1 86.62 127 PRO B C 1
ATOM 2069 O O . PRO B 1 127 ? -4.309 -8.25 18.391 1 86.62 127 PRO B O 1
ATOM 2072 N N . GLU B 1 128 ? -3.615 -7.785 20.453 1 85.62 128 GLU B N 1
ATOM 2073 C CA . GLU B 1 128 ? -2.365 -8.516 20.266 1 85.62 128 GLU B CA 1
ATOM 2074 C C . GLU B 1 128 ? -2.625 -9.922 19.734 1 85.62 128 GLU B C 1
ATOM 2076 O O . GLU B 1 128 ? -1.916 -10.398 18.844 1 85.62 128 GLU B O 1
ATOM 2081 N N . THR B 1 129 ? -3.596 -10.547 20.25 1 85.56 129 THR B N 1
ATOM 2082 C CA . THR B 1 129 ? -3.928 -11.898 19.812 1 85.56 129 THR B CA 1
ATOM 2083 C C . THR B 1 129 ? -4.359 -11.906 18.344 1 85.56 129 THR B C 1
ATOM 2085 O O . THR B 1 129 ? -4.07 -12.859 17.609 1 85.56 129 THR B O 1
ATOM 2088 N N . GLY B 1 130 ? -5.027 -10.875 17.969 1 83.88 130 GLY B N 1
ATOM 2089 C CA . GLY B 1 130 ? -5.441 -10.75 16.578 1 83.88 130 GLY B CA 1
ATOM 2090 C C . GLY B 1 130 ? -4.273 -10.594 15.617 1 83.88 130 GLY B C 1
ATOM 2091 O O . GLY B 1 130 ? -4.273 -11.18 14.531 1 83.88 130 GLY B O 1
ATOM 2092 N N . VAL B 1 131 ? -3.301 -9.812 16.016 1 86.75 131 VAL B N 1
ATOM 2093 C CA . VAL B 1 131 ? -2.105 -9.625 15.203 1 86.75 131 VAL B CA 1
ATOM 2094 C C . VAL B 1 131 ? -1.351 -10.945 15.07 1 86.75 131 VAL B C 1
ATOM 2096 O O . VAL B 1 131 ? -0.906 -11.312 13.984 1 86.75 131 VAL B O 1
ATOM 2099 N N . ASP B 1 132 ? -1.273 -11.672 16.203 1 87.31 132 ASP B N 1
ATOM 2100 C CA . ASP B 1 132 ? -0.621 -12.984 16.188 1 87.31 132 ASP B CA 1
ATOM 2101 C C . ASP B 1 132 ? -1.333 -13.945 15.242 1 87.31 132 ASP B C 1
ATOM 2103 O O . ASP B 1 132 ? -0.687 -14.711 14.531 1 87.31 132 ASP B O 1
ATOM 2107 N N . GLU B 1 133 ? -2.607 -13.844 15.281 1 86.69 133 GLU B N 1
ATOM 2108 C CA . GLU B 1 133 ? -3.406 -14.719 14.43 1 86.69 133 GLU B CA 1
ATOM 2109 C C . GLU B 1 133 ? -3.199 -14.398 12.953 1 86.69 133 GLU B C 1
ATOM 2111 O O . GLU B 1 133 ? -3.117 -15.297 12.117 1 86.69 133 GLU B O 1
ATOM 2116 N N . LEU B 1 134 ? -3.123 -13.117 12.648 1 86.44 134 LEU B N 1
ATOM 2117 C CA . LEU B 1 134 ? -2.85 -12.703 11.273 1 86.44 134 LEU B CA 1
ATOM 2118 C C . LEU B 1 134 ? -1.495 -13.227 10.805 1 86.44 134 LEU B C 1
ATOM 2120 O O . LEU B 1 134 ? -1.385 -13.797 9.719 1 86.44 134 LEU B O 1
ATOM 2124 N N . LEU B 1 135 ? -0.521 -13.078 11.648 1 88.81 135 LEU B N 1
ATOM 2125 C CA . LEU B 1 135 ? 0.826 -13.531 11.312 1 88.81 135 LEU B CA 1
ATOM 2126 C C . LEU B 1 135 ? 0.863 -15.047 11.133 1 88.81 135 LEU B C 1
ATOM 2128 O O . LEU B 1 135 ? 1.449 -15.547 10.172 1 88.81 135 LEU B O 1
ATOM 2132 N N . ALA B 1 136 ? 0.21 -15.75 12.023 1 87.38 136 ALA B N 1
ATOM 2133 C CA . ALA B 1 136 ? 0.165 -17.203 11.953 1 87.38 136 ALA B CA 1
ATOM 2134 C C . ALA B 1 136 ? -0.49 -17.672 10.656 1 87.38 136 ALA B C 1
ATOM 2136 O O . ALA B 1 136 ? -0.025 -18.625 10.023 1 87.38 136 ALA B O 1
ATOM 2137 N N . SER B 1 137 ? -1.5 -16.938 10.289 1 83.56 137 SER B N 1
ATOM 2138 C CA . SER B 1 137 ? -2.207 -17.281 9.055 1 83.56 137 SER B CA 1
ATOM 2139 C C . SER B 1 137 ? -1.309 -17.109 7.84 1 83.56 137 SER B C 1
ATOM 2141 O O . SER B 1 137 ? -1.333 -17.922 6.918 1 83.56 137 SER B O 1
ATOM 2143 N N . ALA B 1 138 ? -0.566 -16.078 7.812 1 85.31 138 ALA B N 1
ATOM 2144 C CA . ALA B 1 138 ? 0.343 -15.82 6.695 1 85.31 138 ALA B CA 1
ATOM 2145 C C . ALA B 1 138 ? 1.421 -16.891 6.613 1 85.31 138 ALA B C 1
ATOM 2147 O O . ALA B 1 138 ? 1.734 -17.391 5.527 1 85.31 138 ALA B O 1
ATOM 2148 N N . TYR B 1 139 ? 1.904 -17.344 7.77 1 86.31 139 TYR B N 1
ATOM 2149 C CA . TYR B 1 139 ? 2.961 -18.344 7.789 1 86.31 139 TYR B CA 1
ATOM 2150 C C . TYR B 1 139 ? 2.416 -19.719 7.41 1 86.31 139 TYR B C 1
ATOM 2152 O O . TYR B 1 139 ? 3.096 -20.5 6.738 1 86.31 139 TYR B O 1
ATOM 2160 N N . GLU B 1 140 ? 1.184 -19.969 7.875 1 83.62 140 GLU B N 1
ATOM 2161 C CA . GLU B 1 140 ? 0.557 -21.234 7.52 1 83.62 140 GLU B CA 1
ATOM 2162 C C . GLU B 1 140 ? 0.35 -21.344 6.012 1 83.62 140 GLU B C 1
ATOM 2164 O O . GLU B 1 140 ? 0.525 -22.422 5.438 1 83.62 140 GLU B O 1
ATOM 2169 N N . ARG B 1 141 ? 0.091 -20.297 5.387 1 80.94 141 ARG B N 1
ATOM 2170 C CA . ARG B 1 141 ? -0.151 -20.297 3.949 1 80.94 141 ARG B CA 1
ATOM 2171 C C . ARG B 1 141 ? 1.143 -20.531 3.176 1 80.94 141 ARG B C 1
ATOM 2173 O O . ARG B 1 141 ? 1.126 -21.109 2.09 1 80.94 141 ARG B O 1
ATOM 2180 N N . ARG B 1 142 ? 2.223 -20.094 3.742 1 81.44 142 ARG B N 1
ATOM 2181 C CA . ARG B 1 142 ? 3.514 -20.25 3.078 1 81.44 142 ARG B CA 1
ATOM 2182 C C . ARG B 1 142 ? 3.996 -21.688 3.143 1 81.44 142 ARG B C 1
ATOM 2184 O O . ARG B 1 142 ? 4.816 -22.125 2.326 1 81.44 142 ARG B O 1
ATOM 2191 N N . GLU B 1 143 ? 3.527 -22.469 4.094 1 76.5 143 GLU B N 1
ATOM 2192 C CA . GLU B 1 143 ? 3.963 -23.859 4.27 1 76.5 143 GLU B CA 1
ATOM 2193 C C . GLU B 1 143 ? 3.145 -24.797 3.402 1 76.5 143 GLU B C 1
ATOM 2195 O O . GLU B 1 143 ? 3.516 -25.969 3.225 1 76.5 143 GLU B O 1
ATOM 2200 N N . ARG B 1 144 ? 2.127 -24.328 2.805 1 65.38 144 ARG B N 1
ATOM 2201 C CA . ARG B 1 144 ? 1.298 -25.188 1.961 1 65.38 144 ARG B CA 1
ATOM 2202 C C . ARG B 1 144 ? 1.774 -25.156 0.513 1 65.38 144 ARG B C 1
ATOM 2204 O O . ARG B 1 144 ? 2.322 -24.141 0.057 1 65.38 144 ARG B O 1
#

Solvent-accessible surface area (backbone atoms only — not comparable to full-atom values): 15880 Å² total; per-residue (Å²): 121,46,62,34,92,79,82,57,48,81,29,58,91,83,49,56,43,30,86,84,51,41,35,61,56,62,80,80,49,92,67,79,38,41,64,51,51,68,38,50,49,49,42,49,10,32,70,61,64,40,36,76,91,45,82,84,38,71,56,42,48,50,42,35,52,36,51,39,27,35,39,24,46,37,22,63,54,54,78,56,94,70,56,48,44,67,55,50,56,55,82,64,69,78,61,83,76,59,49,94,44,52,83,71,32,53,70,54,51,15,29,51,42,5,49,14,32,48,50,41,40,49,57,72,55,31,54,73,68,49,50,52,48,35,37,49,51,39,54,54,57,58,73,102,124,47,62,35,91,80,80,58,46,81,28,59,90,82,49,56,44,30,88,84,51,42,35,60,56,62,80,80,48,91,70,79,38,40,64,51,51,69,38,50,48,50,44,50,11,31,69,64,65,40,36,77,88,44,81,84,38,71,56,41,49,51,42,36,53,36,51,38,28,34,38,25,47,37,24,64,53,54,78,55,94,70,54,47,46,68,54,50,57,49,85,61,68,79,61,82,75,61,50,94,44,53,83,72,31,54,69,54,50,15,28,53,42,6,49,13,32,48,50,40,41,48,56,72,55,31,56,70,67,49,52,51,48,35,37,50,50,39,54,55,57,58,74,101

Sequence (288 aa):
MAECPYCRAAVEAGDRYCPRCGERQTELQARAGFLDPTVVQYLDGVRNGARAFDPDSQYHEQFEQELRAAVADFAHLDGLDLDLHEALDLDGEPAETAAADPVDADDADQQLLGLAVLLALVADAFPETGVDELLASAYERRERMAECPYCRAAVEAGDRYCPRCGERQTELQARAGFLDPTVVQYLDGVRNGARAFDPDSQYHEQFEQELRAAVADFAHLDGLDLDLHEALDLDGEPAETAAADPVDADDADQQLLGLAVLLALVADAFPETGVDELLASAYERRER

Foldseek 3Di:
DAADPPPRDDDDPPDQADPPQGQGDDDQDDDDDQDHSVLVSVVNSCVRRSDPCDCPDPSNVSVVVSVVVVVVVVVVCQLPPDDPCVVLVLPDDLPPPLPPDLVPDPSSNVVVVVVVVVVVVVCVVDPPVRVVVVVVVSVVSNVD/DAADPPPRDDDDPPDQADPPQGQGDDDQDDDDDQDHSVLVSVVNSCVRVSDPCDCPDPSNVSVVVSVVVVVVVVVVCQLPPDDPCVVLVLPDDLPPPLPPDLVPDPSSNVVVVVVVVVVVVVCVVDPPVRVVVVVVVSVVSNVD

Secondary structure (DSSP, 8-state):
-EEPTTT--EE-TT-SB-TTT--B-------SSSS-HHHHHHHHHHHTTSS---TTSHHHHHHHHHHHHHHHHGGGGTT----HHHHTT--S---SS--SSGGGS-HHHHHHHHHHHHHHHHHHHS-HHHHHHHHHHHHHHHH-/-EEPTTT--EE-TT-SB-TTT--B-------SSSS-HHHHHHHHHHHTTSS---TTSHHHHHHHHHHHHHHHHGGGGTT----HHHHTT--S---SS--SSGGGS-HHHHHHHHHHHHHHHHHHHS-HHHHHHHHHHHHHHHH-